Protein AF-A0A134A6E8-F1 (afdb_monomer)

Solvent-accessible surface area (backbone atoms only — not comparable to full-atom values): 15764 Å² total; per-residue (Å²): 101,27,30,62,51,11,31,54,51,12,61,75,67,73,36,65,36,66,63,24,26,50,54,16,44,51,46,56,30,69,68,53,43,54,56,38,58,43,69,86,59,91,45,65,53,98,86,39,57,44,62,56,56,71,48,72,47,86,93,43,71,50,54,60,54,56,55,70,36,45,49,31,39,55,51,42,37,58,51,44,39,55,52,51,54,51,40,62,71,74,44,58,76,93,47,37,85,56,49,43,59,53,52,49,48,68,54,46,56,52,44,33,46,44,48,36,35,45,51,33,50,53,52,44,49,52,53,46,53,53,50,49,53,35,41,74,73,36,36,32,58,36,13,19,50,39,2,26,45,39,58,57,26,53,75,72,54,50,47,50,44,48,47,58,52,39,54,47,33,22,66,62,70,59,35,23,42,62,66,51,18,35,23,7,15,27,24,0,36,14,13,11,15,43,12,47,32,76,64,46,80,20,66,66,58,28,52,53,21,49,56,13,21,50,35,4,38,44,60,29,47,40,64,51,12,40,65,73,44,18,54,73,55,45,48,25,36,52,28,10,28,54,18,0,17,53,8,2,21,42,16,20,67,41,65,32,42,29,66,70,96,62,58,41,15,64,82,41,52,65,66,34,44,82,72,38,68,66,27,27,50,24,41,54,49,10,28,48,46,0,17,52,42,0,18,52,45,18,46,70,73,45,65,89,66,69,77,61,74,79,82,74,78,74,80,72,85,76,87,71,91,79,135

Secondary structure (DSSP, 8-state):
-HHHHHHHHHHHHTS-HHHHHHHHHHHT-HHHHHHHH--SS-EEETTEEE---EEEETTEEEE--STT-SHHHHHHHHHHHHHHHHHHHHS-HHHHHHHHHHHHHHHHHHHIIIIIHHHHHHHHHHHHHHHHHHHHH-HHHHHHHHHHHHHHHHHTTTHHHHHHHHHHHHHHHS-BSHHHHHHHHHHHHHHHHHHHHHH---HHHHHHHHHHHHIIIII---HHHIIIIIHHHSHHHHHHHHHHHHHHHHHHHTT--BSS---SSGGGGGGGGGG-HHHHHHHHHHHHHHHHHHHHHHHHH---PPPP---------------

Radius of gyration: 22.68 Å; Cα contacts (8 Å, |Δi|>4): 593; chains: 1; bounding box: 67×48×68 Å

Nearest PDB structures (foldseek):
  8qsr-assembly1_A  TM=5.029E-01  e=2.487E-04  Escherichia coli
  5iws-assembly1_A-2  TM=6.014E-01  e=8.238E-03  Bacillus cereus E33L
  6bvg-assembly1_B  TM=5.333E-01  e=5.091E-03  Bacillus cereus E33L

Mean predicted aligned error: 10.23 Å

Structure (mmCIF, N/CA/C/O backbone):
data_AF-A0A134A6E8-F1
#
_entry.id   AF-A0A134A6E8-F1
#
loop_
_atom_site.group_PDB
_atom_site.id
_atom_site.type_symbol
_atom_site.label_atom_id
_atom_site.label_alt_id
_atom_site.label_comp_id
_atom_site.label_asym_id
_atom_site.label_entity_id
_atom_site.label_seq_id
_atom_site.pdbx_PDB_ins_code
_atom_site.Cartn_x
_atom_site.Cartn_y
_atom_site.Cartn_z
_atom_site.occupancy
_atom_site.B_iso_or_equiv
_atom_site.auth_seq_id
_atom_site.auth_comp_id
_atom_site.auth_asym_id
_atom_site.auth_atom_id
_atom_site.pdbx_PDB_model_num
ATOM 1 N N . MET A 1 1 ? 1.811 12.697 4.425 1.00 68.88 1 MET A N 1
ATOM 2 C CA . MET A 1 1 ? 1.212 11.364 4.692 1.00 68.88 1 MET A CA 1
ATOM 3 C C . MET A 1 1 ? 1.565 10.796 6.065 1.00 68.88 1 MET A C 1
ATOM 5 O O . MET A 1 1 ? 0.631 10.354 6.732 1.00 68.88 1 MET A O 1
ATOM 9 N N . PRO A 1 2 ? 2.833 10.827 6.529 1.00 79.56 2 PRO A N 1
ATOM 10 C CA . PRO A 1 2 ? 3.203 10.277 7.837 1.00 79.56 2 PRO A CA 1
ATOM 11 C C . PRO A 1 2 ? 2.357 10.787 9.011 1.00 79.56 2 PRO A C 1
ATOM 13 O O . PRO A 1 2 ? 1.956 9.993 9.848 1.00 79.56 2 PRO A O 1
ATOM 16 N N . VAL A 1 3 ? 1.981 12.071 9.029 1.00 87.38 3 VAL A N 1
ATOM 17 C CA . VAL A 1 3 ? 1.095 12.653 10.061 1.00 87.38 3 VAL A CA 1
ATOM 18 C C . VAL A 1 3 ? -0.246 11.907 10.176 1.00 87.38 3 VAL A C 1
ATOM 20 O O . VAL A 1 3 ? -0.621 11.457 11.257 1.00 87.38 3 VAL A O 1
ATOM 23 N N . PHE A 1 4 ? -0.955 11.727 9.058 1.00 81.31 4 PHE A N 1
ATOM 24 C CA . PHE A 1 4 ? -2.273 11.076 9.035 1.00 81.31 4 PHE A CA 1
ATOM 25 C C . PHE A 1 4 ? -2.193 9.573 9.327 1.00 81.31 4 PHE A C 1
ATOM 27 O O . PHE A 1 4 ? -3.072 9.005 9.979 1.00 81.31 4 PHE A O 1
ATOM 34 N N . LEU A 1 5 ? -1.121 8.921 8.874 1.00 75.44 5 LEU A N 1
ATOM 35 C CA . LEU A 1 5 ? -0.855 7.519 9.193 1.00 75.44 5 LEU A CA 1
ATOM 36 C C . LEU A 1 5 ? -0.510 7.336 10.670 1.00 75.44 5 LEU A C 1
ATOM 38 O O . LEU A 1 5 ? -1.002 6.402 11.293 1.00 75.44 5 LEU A O 1
ATOM 42 N N . GLY A 1 6 ? 0.250 8.265 11.251 1.00 84.69 6 GLY A N 1
ATOM 43 C CA . GLY A 1 6 ? 0.513 8.310 12.684 1.00 84.69 6 GLY A CA 1
ATOM 44 C C . GLY A 1 6 ? -0.783 8.385 13.493 1.00 84.69 6 GLY A C 1
ATOM 45 O O . GLY A 1 6 ? -0.990 7.571 14.388 1.00 84.69 6 GLY A O 1
ATOM 46 N N . TYR A 1 7 ? -1.695 9.290 13.119 1.00 87.12 7 TYR A N 1
ATOM 47 C CA . TYR A 1 7 ? -3.015 9.412 13.749 1.00 87.12 7 TYR A CA 1
ATOM 48 C C . TYR A 1 7 ? -3.827 8.110 13.676 1.00 87.12 7 TYR A C 1
ATOM 50 O O . TYR A 1 7 ? -4.274 7.577 14.692 1.00 87.12 7 TYR A O 1
ATOM 58 N N . THR A 1 8 ? -4.008 7.577 12.465 1.00 76.62 8 THR A N 1
ATOM 59 C CA . THR A 1 8 ? -4.846 6.388 12.241 1.00 76.62 8 THR A CA 1
ATOM 60 C C . THR A 1 8 ? -4.264 5.134 12.895 1.00 76.62 8 THR A C 1
ATOM 62 O O . THR A 1 8 ? -5.011 4.366 13.505 1.00 76.62 8 THR A O 1
ATOM 65 N N . ALA A 1 9 ? -2.941 4.955 12.857 1.00 77.50 9 ALA A N 1
ATOM 66 C CA . ALA A 1 9 ? -2.259 3.870 13.555 1.00 77.50 9 ALA A CA 1
ATOM 67 C C . ALA A 1 9 ? -2.375 4.008 15.079 1.00 77.50 9 ALA A C 1
ATOM 69 O O . ALA A 1 9 ? -2.629 3.018 15.763 1.00 77.50 9 ALA A O 1
ATOM 70 N N . ALA A 1 10 ? -2.248 5.224 15.619 1.00 90.69 10 ALA A N 1
ATOM 71 C CA . ALA A 1 10 ? -2.345 5.454 17.058 1.00 90.69 10 ALA A CA 1
ATOM 72 C C . ALA A 1 10 ? -3.743 5.136 17.585 1.00 90.69 10 ALA A C 1
ATOM 74 O O . ALA A 1 10 ? -3.885 4.464 18.608 1.00 90.69 10 ALA A O 1
ATOM 75 N N . LYS A 1 11 ? -4.771 5.519 16.823 1.00 84.69 11 LYS A N 1
ATOM 76 C CA . LYS A 1 11 ? -6.164 5.179 17.112 1.00 84.69 11 LYS A CA 1
ATOM 77 C C . LYS A 1 11 ? -6.404 3.668 17.103 1.00 84.69 11 LYS A C 1
ATOM 79 O O . LYS A 1 11 ? -7.065 3.144 17.998 1.00 84.69 11 LYS A O 1
ATOM 84 N N . ALA A 1 12 ? -5.832 2.952 16.133 1.00 77.56 12 ALA A N 1
ATOM 85 C CA . ALA A 1 12 ? -5.929 1.494 16.058 1.00 77.56 12 ALA A CA 1
ATOM 86 C C . ALA A 1 12 ? -5.212 0.793 17.229 1.00 77.56 12 ALA A C 1
ATOM 88 O O . ALA A 1 12 ? -5.730 -0.172 17.791 1.00 77.56 12 ALA A O 1
ATOM 89 N N . LEU A 1 13 ? -4.041 1.299 17.624 1.00 86.50 13 LEU A N 1
ATOM 90 C CA . LEU A 1 13 ? -3.203 0.735 18.688 1.00 86.50 13 LEU A CA 1
ATOM 91 C C . LEU A 1 13 ? -3.555 1.246 20.096 1.00 86.50 13 LEU A C 1
ATOM 93 O O . LEU A 1 13 ? -3.000 0.760 21.084 1.00 86.50 13 LEU A O 1
ATOM 97 N N . LYS A 1 14 ? -4.514 2.176 20.198 1.00 91.62 14 LYS A N 1
ATOM 98 C CA . LYS A 1 14 ? -4.964 2.822 21.441 1.00 91.62 14 LYS A CA 1
ATOM 99 C C . LYS A 1 14 ? -3.819 3.510 22.199 1.00 91.62 14 LYS A C 1
ATOM 101 O O . LYS A 1 14 ? -3.699 3.354 23.415 1.00 91.62 14 LYS A O 1
ATOM 106 N N . CYS A 1 15 ? -2.973 4.244 21.479 1.00 90.69 15 CYS A N 1
ATOM 107 C CA . CYS A 1 15 ? -1.944 5.119 22.049 1.00 90.69 15 CYS A CA 1
ATOM 108 C C . CYS A 1 15 ? -2.230 6.592 21.718 1.00 90.69 15 CYS A C 1
ATOM 110 O O . CYS A 1 15 ? -3.182 6.908 21.005 1.00 90.69 15 CYS A O 1
ATOM 112 N N . ASN A 1 16 ? -1.431 7.508 22.257 1.00 93.56 16 ASN A N 1
ATOM 113 C CA . ASN A 1 16 ? -1.654 8.941 22.140 1.00 93.56 16 ASN A CA 1
ATOM 114 C C . ASN A 1 16 ? -1.524 9.424 20.686 1.00 93.56 16 ASN A C 1
ATOM 116 O O . ASN A 1 16 ? -0.438 9.468 20.102 1.00 93.56 16 ASN A O 1
ATOM 120 N N . GLU A 1 17 ? -2.661 9.832 20.130 1.00 94.56 17 GLU A N 1
ATOM 121 C CA . GLU A 1 17 ? -2.818 10.292 18.752 1.00 94.56 17 GLU A CA 1
ATOM 122 C C . GLU A 1 17 ? -2.017 11.569 18.464 1.00 94.56 17 GLU A C 1
ATOM 124 O O . GLU A 1 17 ? -1.438 11.703 17.387 1.00 94.56 17 GLU A O 1
ATOM 129 N N . ILE A 1 18 ? -1.928 12.489 19.431 1.00 94.25 18 ILE A N 1
ATOM 130 C CA . ILE A 1 18 ? -1.197 13.751 19.267 1.00 94.25 18 ILE A CA 1
ATOM 131 C C . ILE A 1 18 ? 0.304 13.488 19.189 1.00 94.25 18 ILE A C 1
ATOM 133 O O . ILE A 1 18 ? 0.956 13.993 18.279 1.00 94.25 18 ILE A O 1
ATOM 137 N N . ILE A 1 19 ? 0.854 12.657 20.079 1.00 94.81 19 ILE A N 1
ATOM 138 C CA . ILE A 1 19 ? 2.286 12.316 20.042 1.00 94.81 19 ILE A CA 1
ATOM 139 C C . ILE A 1 19 ? 2.628 11.632 18.713 1.00 94.81 19 ILE A C 1
ATOM 141 O O . ILE A 1 19 ? 3.620 11.983 18.079 1.00 94.81 19 ILE A O 1
ATOM 145 N N . ALA A 1 20 ? 1.782 10.713 18.240 1.00 94.00 20 ALA A N 1
ATOM 146 C CA . ALA A 1 20 ? 1.983 10.048 16.956 1.00 94.00 20 ALA A CA 1
ATOM 147 C C . ALA A 1 20 ? 1.933 11.016 15.758 1.00 94.00 20 ALA A C 1
ATOM 149 O O . ALA A 1 20 ? 2.755 10.911 14.847 1.00 94.00 20 ALA A O 1
ATOM 150 N N . MET A 1 21 ? 1.014 11.987 15.762 1.00 94.56 21 MET A N 1
ATOM 151 C CA . MET A 1 21 ? 0.975 13.041 14.742 1.00 94.56 21 MET A CA 1
ATOM 152 C C . MET A 1 21 ? 2.210 13.942 14.796 1.00 94.56 21 MET A C 1
ATOM 154 O O . MET A 1 21 ? 2.735 14.292 13.741 1.00 94.56 21 MET A O 1
ATOM 158 N N . VAL A 1 22 ? 2.707 14.279 15.991 1.00 95.81 22 VAL A N 1
ATOM 159 C CA . VAL A 1 22 ? 3.948 15.053 16.167 1.00 95.81 22 VAL A CA 1
ATOM 160 C C . VAL A 1 22 ? 5.149 14.284 15.618 1.00 95.81 22 VAL A C 1
ATOM 162 O O . VAL A 1 22 ? 5.950 14.870 14.895 1.00 95.81 22 VAL A O 1
ATOM 165 N N . LEU A 1 23 ? 5.249 12.972 15.866 1.00 94.31 23 LEU A N 1
ATOM 166 C CA . LEU A 1 23 ? 6.279 12.124 15.250 1.00 94.31 23 LEU A CA 1
ATOM 167 C C . LEU A 1 23 ? 6.174 12.138 13.719 1.00 94.31 23 LEU A C 1
ATOM 169 O O . LEU A 1 23 ? 7.174 12.321 13.030 1.00 94.31 23 LEU A O 1
ATOM 173 N N . GLY A 1 24 ? 4.961 12.007 13.175 1.00 89.88 24 GLY A N 1
ATOM 174 C CA . GLY A 1 24 ? 4.732 12.109 11.734 1.00 89.88 24 GLY A CA 1
ATOM 175 C C . GLY A 1 24 ? 5.095 13.485 11.165 1.00 89.88 24 GLY A C 1
ATOM 176 O O . GLY A 1 24 ? 5.625 13.565 10.060 1.00 89.88 24 GLY A O 1
ATOM 177 N N . GLY A 1 25 ? 4.844 14.559 11.916 1.00 92.62 25 GLY A N 1
ATOM 178 C CA . GLY A 1 25 ? 5.188 15.930 11.540 1.00 92.62 25 GLY A CA 1
ATOM 179 C C . GLY A 1 25 ? 6.693 16.163 11.550 1.00 92.62 25 GLY A C 1
ATOM 180 O O . GLY A 1 25 ? 7.228 16.723 10.600 1.00 92.62 25 GLY A O 1
ATOM 181 N N . PHE A 1 26 ? 7.384 15.649 12.567 1.00 93.50 26 PHE A N 1
ATOM 182 C CA . PHE A 1 26 ? 8.841 15.670 12.656 1.00 93.50 26 PHE A CA 1
ATOM 183 C C . PHE A 1 26 ? 9.504 14.976 11.462 1.00 93.50 26 PHE A C 1
ATOM 185 O O . PHE A 1 26 ? 10.429 15.525 10.873 1.00 93.50 26 PHE A O 1
ATOM 192 N N . LEU A 1 27 ? 8.995 13.811 11.051 1.00 87.94 27 LEU A N 1
ATOM 193 C CA . LEU A 1 27 ? 9.497 13.093 9.874 1.00 87.94 27 LEU A CA 1
ATOM 194 C C . LEU A 1 27 ? 9.292 13.847 8.553 1.00 87.94 27 LEU A C 1
ATOM 196 O O . LEU A 1 27 ? 9.991 13.567 7.586 1.00 87.94 27 LEU A O 1
ATOM 200 N N . CYS A 1 28 ? 8.340 14.781 8.510 1.00 86.94 28 CYS A N 1
ATOM 201 C CA . CYS A 1 28 ? 8.088 15.645 7.356 1.00 86.94 28 CYS A CA 1
ATOM 202 C C . CYS A 1 28 ? 8.752 17.026 7.497 1.00 86.94 28 CYS A C 1
ATOM 204 O O . CYS A 1 28 ? 8.519 17.899 6.661 1.00 86.94 28 CYS A O 1
ATOM 206 N N . TYR A 1 29 ? 9.507 17.272 8.573 1.00 92.56 29 TYR A N 1
ATOM 207 C CA . TYR A 1 29 ? 10.091 18.583 8.827 1.00 92.56 29 TYR A CA 1
ATOM 208 C C . TYR A 1 29 ? 11.239 18.840 7.834 1.00 92.56 29 TYR A C 1
ATOM 210 O O . TYR A 1 29 ? 12.140 18.002 7.750 1.00 92.56 29 TYR A O 1
ATOM 218 N N . PRO A 1 30 ? 11.261 19.971 7.099 1.00 89.62 30 PRO A N 1
ATOM 219 C CA . PRO A 1 30 ? 12.221 20.192 6.011 1.00 89.62 30 PRO A CA 1
ATOM 220 C C . PRO A 1 30 ? 13.689 20.039 6.416 1.00 89.62 30 PRO A C 1
ATOM 222 O O . PRO A 1 30 ? 14.500 19.544 5.645 1.00 89.62 30 PRO A O 1
ATOM 225 N N . GLN A 1 31 ? 14.041 20.422 7.643 1.00 90.94 31 GLN A N 1
ATOM 226 C CA . GLN A 1 31 ? 15.398 20.301 8.170 1.00 90.94 31 GLN A CA 1
ATOM 227 C C . GLN A 1 31 ? 15.768 18.848 8.481 1.00 90.94 31 GLN A C 1
ATOM 229 O O . GLN A 1 31 ? 16.932 18.480 8.353 1.00 90.94 31 GLN A O 1
ATOM 234 N N . VAL A 1 32 ? 14.795 18.021 8.879 1.00 89.06 32 VAL A N 1
ATOM 235 C CA . VAL A 1 32 ? 15.005 16.576 9.043 1.00 89.06 32 VAL A CA 1
ATOM 236 C C . VAL A 1 32 ? 15.177 15.930 7.675 1.00 89.06 32 VAL A C 1
ATOM 238 O O . VAL A 1 32 ? 16.092 15.136 7.508 1.00 89.06 32 VAL A O 1
ATOM 241 N N . ASP A 1 33 ? 14.367 16.297 6.680 1.00 85.94 33 ASP A N 1
ATOM 242 C CA . ASP A 1 33 ? 14.549 15.786 5.318 1.00 85.94 33 ASP A CA 1
ATOM 243 C C . ASP A 1 33 ? 15.920 16.195 4.754 1.00 85.94 33 ASP A C 1
ATOM 245 O O . ASP A 1 33 ? 16.695 15.325 4.371 1.00 85.94 33 ASP A O 1
ATOM 249 N N . ALA A 1 34 ? 16.300 17.474 4.847 1.00 88.00 34 ALA A N 1
ATOM 250 C CA . ALA A 1 34 ? 17.617 17.962 4.427 1.00 88.00 34 ALA A CA 1
ATOM 251 C C . ALA A 1 34 ? 18.778 17.225 5.120 1.00 88.00 34 ALA A C 1
ATOM 253 O O . ALA A 1 34 ? 19.764 16.872 4.474 1.00 88.00 34 ALA A O 1
ATOM 254 N N . LEU A 1 35 ? 18.645 16.941 6.422 1.00 89.00 35 LEU A N 1
ATOM 255 C CA . LEU A 1 35 ? 19.623 16.156 7.173 1.00 89.00 35 LEU A CA 1
ATOM 256 C C . LEU A 1 35 ? 19.795 14.753 6.585 1.00 89.00 35 LEU A C 1
ATOM 258 O O . LEU A 1 35 ? 20.915 14.256 6.512 1.00 89.00 35 LEU A O 1
ATOM 262 N N . ILE A 1 36 ? 18.697 14.104 6.200 1.00 86.38 36 ILE A N 1
ATOM 263 C CA . ILE A 1 36 ? 18.706 12.745 5.657 1.00 86.38 36 ILE A CA 1
ATOM 264 C C . ILE A 1 36 ? 19.204 12.723 4.209 1.00 86.38 36 ILE A C 1
ATOM 266 O O . ILE A 1 36 ? 19.923 11.794 3.850 1.00 86.38 36 ILE A O 1
ATOM 270 N N . GLN A 1 37 ? 18.881 13.751 3.416 1.00 84.38 37 GLN A N 1
ATOM 271 C CA . GLN A 1 37 ? 19.349 13.914 2.035 1.00 84.38 37 GLN A CA 1
ATOM 272 C C . GLN A 1 37 ? 20.871 14.124 1.949 1.00 84.38 37 GLN A C 1
ATOM 274 O O . GLN A 1 37 ? 21.493 13.679 0.986 1.00 84.38 37 GLN A O 1
ATOM 279 N N . ASP A 1 38 ? 21.498 14.742 2.956 1.00 86.56 38 ASP A N 1
ATOM 280 C CA . ASP A 1 38 ? 22.960 14.835 3.032 1.00 86.56 38 ASP A CA 1
ATOM 281 C C . ASP A 1 38 ? 23.589 13.507 3.482 1.00 86.56 38 ASP A C 1
ATOM 283 O O . ASP A 1 38 ? 23.877 13.287 4.662 1.00 86.56 38 ASP A O 1
ATOM 287 N N . THR A 1 39 ? 23.841 12.612 2.528 1.00 81.81 39 THR A N 1
ATOM 288 C CA . THR A 1 39 ? 24.544 11.347 2.787 1.00 81.81 39 THR A CA 1
ATOM 289 C C . THR A 1 39 ? 26.061 11.482 2.859 1.00 81.81 39 THR A C 1
ATOM 291 O O . THR A 1 39 ? 26.731 10.501 3.174 1.00 81.81 39 THR A O 1
ATOM 294 N N . SER A 1 40 ? 26.618 12.660 2.566 1.00 81.38 40 SER A N 1
ATOM 295 C CA . SER A 1 40 ? 28.066 12.890 2.609 1.00 81.38 40 SER A CA 1
ATOM 296 C C . SER A 1 40 ? 28.570 13.098 4.038 1.00 81.38 40 SER A C 1
ATOM 298 O O . SER A 1 40 ? 29.673 12.672 4.382 1.00 81.38 40 SER A O 1
ATOM 300 N N . THR A 1 41 ? 27.728 13.679 4.895 1.00 83.69 41 THR A N 1
ATOM 301 C CA . THR A 1 41 ? 28.058 13.944 6.294 1.00 83.69 41 THR A CA 1
ATOM 302 C C . THR A 1 41 ? 27.460 12.883 7.211 1.00 83.69 41 THR A C 1
ATOM 304 O O . THR A 1 41 ? 26.236 12.724 7.307 1.00 83.69 41 THR A O 1
ATOM 307 N N . ALA A 1 42 ? 28.321 12.194 7.965 1.00 82.44 42 ALA A N 1
ATOM 308 C CA . ALA A 1 42 ? 27.883 11.331 9.054 1.00 82.44 42 ALA A CA 1
ATOM 309 C C . ALA A 1 42 ? 27.194 12.171 10.141 1.00 82.44 42 ALA A C 1
ATOM 311 O O . ALA A 1 42 ? 27.735 13.164 10.625 1.00 82.44 42 ALA A O 1
ATOM 312 N N . THR A 1 43 ? 25.992 11.767 10.542 1.00 85.94 43 THR A N 1
ATOM 313 C CA . THR A 1 43 ? 25.224 12.455 11.582 1.00 85.94 43 THR A CA 1
ATOM 314 C C . THR A 1 43 ? 25.003 11.525 12.758 1.00 85.94 43 THR A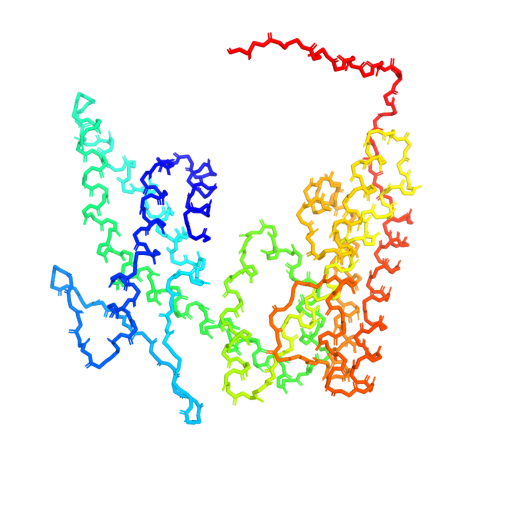 C 1
ATOM 316 O O . THR A 1 43 ? 24.669 10.355 12.580 1.00 85.94 43 THR A O 1
ATOM 319 N N . VAL A 1 44 ? 25.145 12.066 13.966 1.00 85.25 44 VAL A N 1
ATOM 320 C CA . VAL A 1 44 ? 24.817 11.374 15.211 1.00 85.25 44 VAL A CA 1
ATOM 321 C C . VAL A 1 44 ? 23.771 12.158 15.992 1.00 85.25 44 VAL A C 1
ATOM 323 O O . VAL A 1 44 ? 23.787 13.387 16.010 1.00 85.25 44 VAL A O 1
ATOM 326 N N . ILE A 1 45 ? 22.872 11.446 16.661 1.00 82.88 45 ILE A N 1
ATOM 327 C CA . ILE A 1 45 ? 21.902 12.007 17.603 1.00 82.88 45 ILE A CA 1
ATOM 328 C C . ILE A 1 45 ? 22.092 11.268 18.925 1.00 82.88 45 ILE A C 1
ATOM 330 O O . ILE A 1 45 ? 21.974 10.048 18.975 1.00 82.88 45 ILE A O 1
ATOM 334 N N . PHE A 1 46 ? 22.433 11.997 19.992 1.00 80.06 46 PHE A N 1
ATOM 335 C CA . PHE A 1 46 ? 22.766 11.421 21.307 1.00 80.06 46 PHE A CA 1
ATOM 336 C C . PHE A 1 46 ? 23.826 10.301 21.248 1.00 80.06 46 PHE A C 1
ATOM 338 O O . PHE A 1 46 ? 23.742 9.312 21.969 1.00 80.06 46 PHE A O 1
ATOM 345 N N . GLY A 1 47 ? 24.817 10.439 20.360 1.00 77.38 47 GLY A N 1
ATOM 346 C CA . GLY A 1 47 ? 25.873 9.439 20.160 1.00 77.38 47 GLY A CA 1
ATOM 347 C C . GLY A 1 47 ? 25.456 8.212 19.339 1.00 77.38 47 GLY A C 1
ATOM 348 O O . GLY A 1 47 ? 26.299 7.366 19.057 1.00 77.38 47 GLY A O 1
ATOM 349 N N . LEU A 1 48 ? 24.193 8.121 18.912 1.00 81.00 48 LEU A N 1
ATOM 350 C CA . LEU A 1 48 ? 23.709 7.075 18.012 1.00 81.00 48 LEU A CA 1
ATOM 351 C C . LEU A 1 48 ? 23.818 7.541 16.554 1.00 81.00 48 LEU A C 1
ATOM 353 O O . LEU A 1 48 ? 23.415 8.669 16.256 1.00 81.00 48 LEU A O 1
ATOM 357 N N . PRO A 1 49 ? 24.324 6.706 15.631 1.00 81.69 49 PRO A N 1
ATOM 358 C CA . PRO A 1 49 ? 24.406 7.066 14.224 1.00 81.69 49 PRO A CA 1
ATOM 359 C C . PRO A 1 49 ? 23.009 7.159 13.608 1.00 81.69 49 PRO A C 1
ATOM 361 O O . PRO A 1 49 ? 22.200 6.237 13.712 1.00 81.69 49 PRO A O 1
ATOM 364 N N . VAL A 1 50 ? 22.747 8.267 12.920 1.00 82.06 50 VAL A N 1
ATOM 365 C CA . VAL A 1 50 ? 21.596 8.390 12.028 1.00 82.06 50 VAL A CA 1
ATOM 366 C C . VAL A 1 50 ? 21.984 7.730 10.720 1.00 82.06 50 VAL A C 1
ATOM 368 O O . VAL A 1 50 ? 22.835 8.229 9.982 1.00 82.06 50 VAL A O 1
ATOM 371 N N . VAL A 1 51 ? 21.380 6.583 10.441 1.00 76.62 51 VAL A N 1
ATOM 372 C CA . VAL A 1 51 ? 21.657 5.849 9.211 1.00 76.62 51 VAL A CA 1
ATOM 373 C C . VAL A 1 51 ? 20.887 6.513 8.076 1.00 76.62 51 VAL A C 1
ATOM 375 O O . VAL A 1 51 ? 19.655 6.530 8.042 1.00 76.62 51 VAL A O 1
ATOM 378 N N . LYS A 1 52 ? 21.652 7.066 7.141 1.00 80.00 52 LYS A N 1
ATOM 379 C CA . LYS A 1 52 ? 21.170 7.632 5.886 1.00 80.00 52 LYS A CA 1
ATOM 380 C C . LYS A 1 52 ? 21.494 6.629 4.791 1.00 80.00 52 LYS A C 1
ATOM 382 O O . LYS A 1 52 ? 22.614 6.126 4.736 1.00 80.00 52 LYS A O 1
ATOM 387 N N . ALA A 1 53 ? 20.520 6.309 3.951 1.00 69.00 53 ALA A N 1
ATOM 388 C CA . ALA A 1 53 ? 20.717 5.376 2.851 1.00 69.00 53 ALA A CA 1
ATOM 389 C C . ALA A 1 53 ? 20.535 6.107 1.525 1.00 69.00 53 ALA A C 1
ATOM 391 O O . ALA A 1 53 ? 19.457 6.6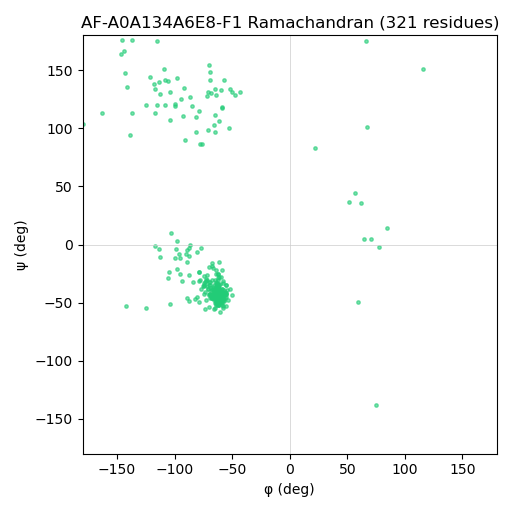35 1.243 1.00 69.00 53 ALA A O 1
ATOM 392 N N . ALA A 1 54 ? 21.598 6.102 0.728 1.00 66.94 54 ALA A N 1
ATOM 393 C CA . ALA A 1 54 ? 21.565 6.458 -0.677 1.00 66.94 54 ALA A CA 1
ATOM 394 C C . ALA A 1 54 ? 21.752 5.196 -1.514 1.00 66.94 54 ALA A C 1
ATOM 396 O O . ALA A 1 54 ? 22.543 4.317 -1.170 1.00 66.94 54 ALA A O 1
ATOM 397 N N . TRP A 1 55 ? 21.024 5.134 -2.618 1.00 60.34 55 TRP A N 1
ATOM 398 C CA . TRP A 1 55 ? 21.117 4.072 -3.603 1.00 60.34 55 TRP A CA 1
ATOM 399 C C . TRP A 1 55 ? 21.588 4.720 -4.898 1.00 60.34 55 TRP A C 1
ATOM 401 O O . TRP A 1 55 ? 20.876 5.544 -5.475 1.00 60.34 55 TRP A O 1
ATOM 411 N N . THR A 1 56 ? 22.803 4.386 -5.324 1.00 48.03 56 THR A N 1
ATOM 412 C CA . THR A 1 56 ? 23.354 4.796 -6.619 1.00 48.03 56 THR A CA 1
ATOM 413 C C . THR A 1 56 ? 23.195 3.625 -7.572 1.00 48.03 56 THR A C 1
ATOM 415 O O . THR A 1 56 ? 23.732 2.547 -7.313 1.00 48.03 56 THR A O 1
ATOM 418 N N . ILE A 1 57 ? 22.446 3.809 -8.657 1.00 42.00 57 ILE A N 1
ATOM 419 C CA . ILE A 1 57 ? 22.343 2.799 -9.713 1.00 42.00 57 ILE A CA 1
ATOM 420 C C . ILE A 1 57 ? 22.420 3.526 -11.061 1.00 42.00 57 ILE A C 1
ATOM 422 O O . ILE A 1 57 ? 21.542 4.317 -11.404 1.00 42.00 57 ILE A O 1
ATOM 426 N N . GLY A 1 58 ? 23.507 3.288 -11.802 1.00 60.25 58 GLY A N 1
ATOM 427 C CA . GLY A 1 58 ? 23.887 4.105 -12.960 1.00 60.25 58 GLY A CA 1
ATOM 428 C C . GLY A 1 58 ? 24.467 5.459 -12.532 1.00 60.25 58 GLY A C 1
ATOM 429 O O . GLY A 1 58 ? 25.239 5.526 -11.579 1.00 60.25 58 GLY A O 1
ATOM 430 N N . GLU A 1 59 ? 24.082 6.538 -13.219 1.00 51.56 59 GLU A N 1
ATOM 431 C CA . GLU A 1 59 ? 24.481 7.921 -12.884 1.00 51.56 59 GLU A CA 1
ATOM 432 C C . GLU A 1 59 ? 23.546 8.591 -11.857 1.00 51.56 59 GLU A C 1
ATOM 434 O O . GLU A 1 59 ? 23.859 9.655 -11.323 1.00 51.56 59 GLU A O 1
ATOM 439 N N . SER A 1 60 ? 22.402 7.971 -11.547 1.00 45.91 60 SER A N 1
ATOM 440 C CA . SER A 1 60 ? 21.402 8.529 -10.633 1.00 45.91 60 SER A CA 1
ATOM 441 C C . SER A 1 60 ? 21.598 8.013 -9.207 1.00 45.91 60 SER A C 1
ATOM 443 O O . SER A 1 60 ? 21.602 6.806 -8.955 1.00 45.91 60 SER A O 1
ATOM 445 N N . THR A 1 61 ? 21.724 8.940 -8.253 1.00 58.72 61 THR A N 1
ATOM 446 C CA . THR A 1 61 ? 21.739 8.643 -6.813 1.00 58.72 61 THR A CA 1
ATOM 447 C C . THR A 1 61 ? 20.441 9.126 -6.189 1.00 58.72 61 THR A C 1
ATOM 449 O O . THR A 1 61 ? 20.139 10.316 -6.241 1.00 58.72 61 THR A O 1
ATOM 452 N N . LYS A 1 62 ? 19.676 8.211 -5.585 1.00 65.81 62 LYS A N 1
ATOM 453 C CA . LYS A 1 62 ? 18.458 8.554 -4.846 1.00 65.81 62 LYS A CA 1
ATOM 454 C C . LYS A 1 62 ? 18.637 8.274 -3.361 1.00 65.81 62 LYS A C 1
ATOM 456 O O . LYS A 1 62 ? 19.012 7.169 -2.969 1.00 65.81 62 LYS A O 1
ATOM 461 N N . VAL A 1 63 ? 18.320 9.266 -2.538 1.00 70.31 63 VAL A N 1
ATOM 462 C CA . VAL A 1 63 ? 18.378 9.160 -1.079 1.00 70.31 63 VAL A CA 1
ATOM 463 C C . VAL A 1 63 ? 16.988 8.869 -0.521 1.00 70.31 63 VAL A C 1
ATOM 465 O O . VAL A 1 63 ? 15.972 9.336 -1.041 1.00 70.31 63 VAL A O 1
ATOM 468 N N . PHE A 1 64 ? 16.932 8.055 0.528 1.00 73.62 64 PHE A N 1
ATOM 469 C CA . PHE A 1 64 ? 15.698 7.757 1.244 1.00 73.62 64 PHE A CA 1
ATOM 470 C C . PHE A 1 64 ? 15.064 9.031 1.833 1.00 73.62 64 PHE A C 1
ATOM 472 O O . PHE A 1 64 ? 15.746 9.791 2.510 1.00 73.62 64 PHE A O 1
ATOM 479 N N . SER A 1 65 ? 13.754 9.233 1.647 1.00 77.69 65 SER A N 1
ATOM 480 C CA . SER A 1 65 ? 12.994 10.300 2.319 1.00 77.69 65 SER A CA 1
ATOM 481 C C . SER A 1 65 ? 11.914 9.712 3.224 1.00 77.69 65 SER A C 1
ATOM 483 O O . SER A 1 65 ? 11.136 8.840 2.825 1.00 77.69 65 SER A O 1
ATOM 485 N N . TYR A 1 66 ? 11.828 10.228 4.450 1.00 76.56 66 TYR A N 1
ATOM 486 C CA . TYR A 1 66 ? 10.776 9.860 5.398 1.00 76.56 66 TYR A CA 1
ATOM 487 C C . TYR A 1 66 ? 9.409 10.430 5.009 1.00 76.56 66 TYR A C 1
ATOM 489 O O . TYR A 1 66 ? 8.385 9.834 5.341 1.00 76.56 66 TYR A O 1
ATOM 497 N N . THR A 1 67 ? 9.376 11.539 4.267 1.00 76.31 67 THR A N 1
ATOM 498 C CA . THR A 1 67 ? 8.139 12.185 3.802 1.00 76.31 67 THR A CA 1
ATOM 499 C C . THR A 1 67 ? 7.350 11.277 2.855 1.00 76.31 67 THR A C 1
ATOM 501 O O . THR A 1 67 ? 6.114 11.248 2.891 1.00 76.31 67 THR A O 1
ATOM 504 N N . GLU A 1 68 ? 8.072 10.500 2.045 1.00 66.94 68 GLU A N 1
ATOM 505 C CA . GLU A 1 68 ? 7.533 9.554 1.063 1.00 66.94 68 GLU A CA 1
ATOM 506 C C . GLU A 1 68 ? 7.323 8.142 1.639 1.00 66.94 68 GLU A C 1
ATOM 508 O O . GLU A 1 68 ? 6.733 7.285 0.980 1.00 66.94 68 GLU A O 1
ATOM 513 N N . SER A 1 69 ? 7.783 7.882 2.869 1.00 70.50 69 SER A N 1
ATOM 514 C CA . SER A 1 69 ? 7.803 6.545 3.462 1.00 70.50 69 SER A CA 1
ATOM 515 C C . SER A 1 69 ? 6.730 6.350 4.533 1.00 70.50 69 SER A C 1
ATOM 517 O O . SER A 1 69 ? 6.453 7.219 5.357 1.00 70.50 69 SER A O 1
ATOM 519 N N . VAL A 1 70 ? 6.126 5.160 4.542 1.00 68.81 70 VAL A N 1
ATOM 520 C CA . VAL A 1 70 ? 5.044 4.794 5.474 1.00 68.81 70 VAL A CA 1
ATOM 521 C C . VAL A 1 70 ? 5.509 3.839 6.572 1.00 68.81 70 VAL A C 1
ATOM 523 O O . VAL A 1 70 ? 4.995 3.889 7.687 1.00 68.81 70 VAL A O 1
ATOM 526 N N . ILE A 1 71 ? 6.516 3.004 6.308 1.00 75.38 71 ILE A N 1
ATOM 527 C CA . ILE A 1 71 ? 6.982 2.000 7.276 1.00 75.38 71 ILE A CA 1
ATOM 528 C C . ILE A 1 71 ? 7.540 2.641 8.559 1.00 75.38 71 ILE A C 1
ATOM 530 O O . ILE A 1 71 ? 7.109 2.230 9.639 1.00 75.38 71 ILE A O 1
ATOM 534 N N . PRO A 1 72 ? 8.435 3.653 8.502 1.00 82.31 72 PRO A N 1
ATOM 535 C CA . PRO A 1 72 ? 9.059 4.193 9.708 1.00 82.31 72 PRO A CA 1
ATOM 536 C C . PRO A 1 72 ? 8.045 4.747 10.706 1.00 82.31 72 PRO A C 1
ATOM 538 O O . PRO A 1 72 ? 8.177 4.506 11.902 1.00 82.31 72 PRO A O 1
ATOM 541 N N . ILE A 1 73 ? 7.007 5.440 10.225 1.00 86.69 73 ILE A N 1
ATOM 542 C CA . ILE A 1 73 ? 5.988 6.005 11.111 1.00 86.69 73 ILE A CA 1
ATOM 543 C C . ILE A 1 73 ? 5.106 4.918 11.731 1.00 86.69 73 ILE A C 1
ATOM 545 O O . ILE A 1 73 ? 4.811 4.995 12.918 1.00 86.69 73 ILE A O 1
ATOM 549 N N . LEU A 1 74 ? 4.741 3.866 10.991 1.00 83.31 74 LEU A N 1
ATOM 550 C CA . LEU A 1 74 ? 3.962 2.753 11.550 1.00 83.31 74 LEU A CA 1
ATOM 551 C C . LEU A 1 74 ? 4.746 2.008 12.638 1.00 83.31 74 LEU A C 1
ATOM 553 O O . LEU A 1 74 ? 4.193 1.710 13.697 1.00 83.31 74 LEU A O 1
ATOM 557 N N . LEU A 1 75 ? 6.042 1.770 12.412 1.00 86.31 75 LEU A N 1
ATOM 558 C CA . LEU A 1 75 ? 6.936 1.207 13.427 1.00 86.31 75 LEU A CA 1
ATOM 559 C C . LEU A 1 75 ? 7.086 2.150 14.627 1.00 86.31 75 LEU A C 1
ATOM 561 O O . LEU A 1 75 ? 7.050 1.693 15.768 1.00 86.31 75 LEU A O 1
ATOM 565 N N . ALA A 1 76 ? 7.204 3.459 14.393 1.00 91.75 76 ALA A N 1
ATOM 566 C CA . ALA A 1 76 ? 7.294 4.447 15.462 1.00 91.75 76 ALA A CA 1
ATOM 567 C C . ALA A 1 76 ? 6.039 4.451 16.338 1.00 91.75 76 ALA A C 1
ATOM 569 O O . ALA A 1 76 ? 6.160 4.414 17.557 1.00 91.75 76 ALA A O 1
ATOM 570 N N . VAL A 1 77 ? 4.836 4.411 15.759 1.00 92.06 77 VAL A N 1
ATOM 571 C CA . VAL A 1 77 ? 3.599 4.333 16.554 1.00 92.06 77 VAL A CA 1
ATOM 572 C C . VAL A 1 77 ? 3.484 2.997 17.295 1.00 92.06 77 VAL A C 1
ATOM 574 O O . VAL A 1 77 ? 3.070 2.970 18.456 1.00 92.06 77 VAL A O 1
ATOM 577 N N . LEU A 1 78 ? 3.902 1.891 16.672 1.00 92.38 78 LEU A N 1
ATOM 578 C CA . LEU A 1 78 ? 3.936 0.585 17.330 1.00 92.38 78 LEU A CA 1
ATOM 579 C C . LEU A 1 78 ? 4.811 0.614 18.586 1.00 92.38 78 LEU A C 1
ATOM 581 O O . LEU A 1 78 ? 4.384 0.157 19.644 1.00 92.38 78 LEU A O 1
ATOM 585 N N . VAL A 1 79 ? 6.013 1.180 18.487 1.00 95.50 79 VAL A N 1
ATOM 586 C CA . VAL A 1 79 ? 6.929 1.303 19.626 1.00 95.50 79 VAL A CA 1
ATOM 587 C C . VAL A 1 79 ? 6.431 2.340 20.635 1.00 95.50 79 VAL A C 1
ATOM 589 O O . VAL A 1 79 ? 6.490 2.086 21.839 1.00 95.50 79 VAL A O 1
ATOM 592 N N . LEU A 1 80 ? 5.856 3.456 20.172 1.00 96.12 80 LEU A N 1
ATOM 593 C CA . LEU A 1 80 ? 5.242 4.479 21.024 1.00 96.12 80 LEU A CA 1
ATOM 594 C C . LEU A 1 80 ? 4.181 3.871 21.946 1.00 96.12 80 LEU A C 1
ATOM 596 O O . LEU A 1 80 ? 4.135 4.224 23.118 1.00 96.12 80 LEU A O 1
ATOM 600 N N . MET A 1 81 ? 3.382 2.916 21.461 1.00 95.75 81 MET A N 1
ATOM 601 C CA . MET A 1 81 ? 2.407 2.196 22.286 1.00 95.75 81 MET A CA 1
ATOM 602 C C . MET A 1 81 ? 3.054 1.542 23.519 1.00 95.75 81 MET A C 1
ATOM 604 O O . MET A 1 81 ? 2.501 1.604 24.619 1.00 95.75 81 MET A O 1
ATOM 608 N N . TYR A 1 82 ? 4.225 0.918 23.355 1.00 95.81 82 TYR A N 1
ATOM 609 C CA . TYR A 1 82 ? 4.951 0.284 24.456 1.00 95.81 82 TYR A CA 1
ATOM 610 C C . TYR A 1 82 ? 5.617 1.317 25.366 1.00 95.81 82 TYR A C 1
ATOM 612 O O . TYR A 1 82 ? 5.520 1.191 26.587 1.00 95.81 82 TYR A O 1
ATOM 620 N N . VAL A 1 83 ? 6.237 2.351 24.789 1.00 95.38 83 VAL A N 1
ATOM 621 C CA . VAL A 1 83 ? 6.874 3.445 25.541 1.00 95.38 83 VAL A CA 1
ATOM 622 C C . VAL A 1 83 ? 5.846 4.176 26.402 1.00 95.38 83 VAL A C 1
ATOM 624 O O . VAL A 1 83 ? 6.059 4.353 27.597 1.00 95.38 83 VAL A O 1
ATOM 627 N N . GLU A 1 84 ? 4.693 4.532 25.843 1.00 93.94 84 GLU A N 1
ATOM 628 C CA . GLU A 1 84 ? 3.633 5.231 26.567 1.00 93.94 84 GLU A CA 1
ATOM 629 C C . GLU A 1 84 ? 3.061 4.373 27.701 1.00 93.94 84 GLU A C 1
ATOM 631 O O . GLU A 1 84 ? 2.895 4.863 28.819 1.00 93.94 84 GLU A O 1
ATOM 636 N N . ARG A 1 85 ? 2.797 3.080 27.452 1.00 93.69 85 ARG 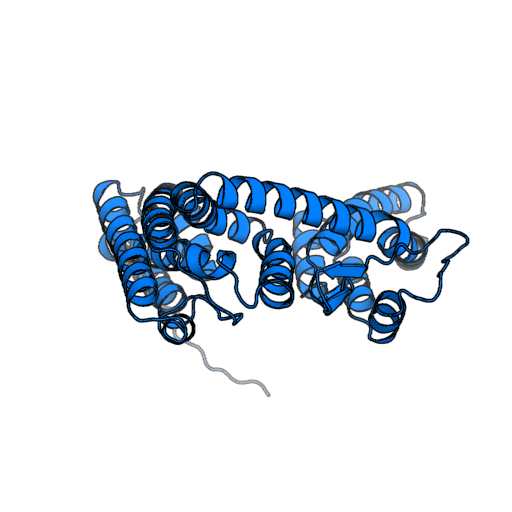A N 1
ATOM 637 C CA . ARG A 1 85 ? 2.337 2.148 28.499 1.00 93.69 85 ARG A CA 1
ATOM 638 C C . ARG A 1 85 ? 3.359 2.003 29.617 1.00 93.69 85 ARG A C 1
ATOM 640 O O . ARG A 1 85 ? 2.977 1.956 30.784 1.00 93.69 85 ARG A O 1
ATOM 647 N N . PHE A 1 86 ? 4.641 1.935 29.269 1.00 95.56 86 PHE A N 1
ATOM 648 C CA . PHE A 1 86 ? 5.721 1.888 30.242 1.00 95.56 86 PHE A CA 1
ATOM 649 C C . PHE A 1 86 ? 5.750 3.173 31.077 1.00 95.56 86 PHE A C 1
ATOM 651 O O . PHE A 1 86 ? 5.670 3.105 32.298 1.00 95.56 86 PHE A O 1
ATOM 658 N N . LEU A 1 87 ? 5.757 4.349 30.447 1.00 94.38 87 LEU A N 1
ATOM 659 C CA . LEU A 1 87 ? 5.782 5.627 31.162 1.00 94.38 87 LEU A CA 1
ATOM 660 C C . LEU A 1 87 ? 4.557 5.803 32.068 1.00 94.38 87 LEU A C 1
ATOM 662 O O . LEU A 1 87 ? 4.719 6.133 33.237 1.00 94.38 87 LEU A O 1
ATOM 666 N N . LYS A 1 88 ? 3.346 5.494 31.591 1.00 92.62 88 LYS A N 1
ATOM 667 C CA . LYS A 1 88 ? 2.119 5.557 32.408 1.00 92.62 88 LYS A CA 1
ATOM 668 C C . LYS A 1 88 ? 2.127 4.602 33.605 1.00 92.62 88 LYS A C 1
ATOM 670 O O . LYS A 1 88 ? 1.438 4.862 34.584 1.00 92.62 88 LYS A O 1
ATOM 675 N N . LYS A 1 89 ? 2.894 3.508 33.543 1.00 94.44 89 LYS A N 1
ATOM 676 C CA . LYS A 1 89 ? 3.039 2.559 34.656 1.00 94.44 89 LYS A CA 1
ATOM 677 C C . LYS A 1 89 ? 3.922 3.103 35.784 1.00 94.44 89 LYS A C 1
ATOM 679 O O . LYS A 1 89 ? 3.669 2.781 36.939 1.00 94.44 89 LYS A O 1
ATOM 684 N N . TYR A 1 90 ? 4.955 3.882 35.460 1.00 94.31 90 TYR A N 1
ATOM 685 C CA . TYR A 1 90 ? 5.945 4.355 36.440 1.00 94.31 90 TYR A CA 1
ATOM 686 C C . TYR A 1 90 ? 5.778 5.827 36.835 1.00 94.31 90 TYR A C 1
ATOM 688 O O . TYR A 1 90 ? 6.226 6.224 37.908 1.00 94.31 90 TYR A O 1
ATOM 696 N N . VAL A 1 91 ? 5.145 6.646 35.993 1.00 93.69 91 VAL A N 1
ATOM 697 C CA . VAL A 1 91 ? 4.937 8.075 36.249 1.00 93.69 91 VAL A CA 1
ATOM 698 C C . VAL A 1 91 ? 3.655 8.281 37.074 1.00 93.69 91 VAL A C 1
ATOM 700 O O . VAL A 1 91 ? 2.588 7.833 36.643 1.00 93.69 91 VAL A O 1
ATOM 703 N N . PRO A 1 92 ? 3.716 8.998 38.216 1.00 93.12 92 PRO A N 1
ATOM 704 C CA . PRO A 1 92 ? 2.536 9.353 39.006 1.00 93.12 92 PRO A CA 1
ATOM 705 C C . PRO A 1 92 ? 1.503 10.127 38.183 1.00 93.12 92 PRO A C 1
ATOM 707 O O . PRO A 1 92 ? 1.877 10.995 37.396 1.00 93.12 92 PRO A O 1
ATOM 710 N N . GLU A 1 93 ? 0.213 9.864 38.402 1.00 92.50 93 GLU A N 1
ATOM 711 C CA . GLU A 1 93 ? -0.900 10.395 37.594 1.00 92.50 93 GLU A CA 1
ATOM 712 C C . GLU A 1 93 ? -0.836 11.918 37.382 1.00 92.50 93 GLU A C 1
ATOM 714 O O . GLU A 1 93 ? -0.947 12.390 36.252 1.00 92.50 93 GLU A O 1
ATOM 719 N N . ILE A 1 94 ? -0.522 12.680 38.435 1.00 92.50 94 ILE A N 1
ATOM 720 C CA . ILE A 1 94 ? -0.424 14.148 38.383 1.00 92.50 94 ILE A CA 1
ATOM 721 C C . ILE A 1 94 ? 0.673 14.667 37.439 1.00 92.50 94 ILE A C 1
ATOM 723 O O . ILE A 1 94 ? 0.576 15.774 36.916 1.00 92.50 94 ILE A O 1
ATOM 727 N N . LEU A 1 95 ? 1.714 13.866 37.194 1.00 92.81 95 LEU A N 1
ATOM 728 C CA . LEU A 1 95 ? 2.826 14.214 36.310 1.00 92.81 95 LEU A CA 1
ATOM 729 C C . LEU A 1 95 ? 2.635 13.683 34.890 1.00 92.81 95 LEU A C 1
ATOM 731 O O . LEU A 1 95 ? 3.370 14.091 33.987 1.00 92.81 95 LEU A O 1
ATOM 735 N N . GLN A 1 96 ? 1.666 12.793 34.657 1.00 90.25 96 GLN A N 1
ATOM 736 C CA . GLN A 1 96 ? 1.539 12.117 33.368 1.00 90.25 96 GLN A CA 1
ATOM 737 C C . GLN A 1 96 ? 1.263 13.085 32.219 1.00 90.25 96 GLN A C 1
ATOM 739 O O . GLN A 1 96 ? 1.784 12.875 31.128 1.00 90.25 96 GLN A O 1
ATOM 744 N N . ILE A 1 97 ? 0.525 14.171 32.459 1.00 88.94 97 ILE A N 1
ATOM 745 C CA . ILE A 1 97 ? 0.182 15.153 31.420 1.00 88.94 97 ILE A CA 1
ATOM 746 C C . ILE A 1 97 ? 1.405 15.894 30.850 1.00 88.94 97 ILE A C 1
ATOM 748 O O . ILE A 1 97 ? 1.380 16.310 29.696 1.00 88.94 97 ILE A O 1
ATOM 752 N N . ILE A 1 98 ? 2.493 16.005 31.621 1.00 90.75 98 ILE A N 1
ATOM 753 C CA . ILE A 1 98 ? 3.732 16.685 31.207 1.00 90.75 98 ILE A CA 1
ATOM 754 C C . ILE A 1 98 ? 4.818 15.662 30.860 1.00 90.75 98 ILE A C 1
ATOM 756 O O . ILE A 1 98 ? 5.423 15.713 29.788 1.00 90.75 98 ILE A O 1
ATOM 760 N N . VAL A 1 99 ? 5.065 14.712 31.764 1.00 93.19 99 VAL A N 1
ATOM 761 C CA . VAL A 1 99 ? 6.212 13.802 31.679 1.00 93.19 99 VAL A CA 1
ATOM 762 C C . VAL A 1 99 ? 6.012 12.757 30.590 1.00 93.19 99 VAL A C 1
ATOM 764 O O . VAL A 1 99 ? 6.954 12.475 29.853 1.00 93.19 99 VAL A O 1
ATOM 767 N N . VAL A 1 100 ? 4.805 12.197 30.437 1.00 93.25 100 VAL A N 1
ATOM 768 C CA . VAL A 1 100 ? 4.583 11.132 29.447 1.00 93.25 100 VAL A CA 1
ATOM 769 C C . VAL A 1 100 ? 4.798 11.658 28.023 1.00 93.25 100 VAL A C 1
ATOM 771 O O . VAL A 1 100 ? 5.604 11.047 27.318 1.00 93.25 100 VAL A O 1
ATOM 774 N N . PRO A 1 101 ? 4.196 12.783 27.579 1.00 91.62 101 PRO A N 1
ATOM 775 C CA . PRO A 1 101 ? 4.471 13.322 26.248 1.00 91.62 101 PRO A CA 1
ATOM 776 C C . PRO A 1 101 ? 5.922 13.762 26.054 1.00 91.62 101 PRO A C 1
ATOM 778 O O . PRO A 1 101 ? 6.522 13.430 25.031 1.00 91.62 101 PRO A O 1
ATOM 781 N N . GLY A 1 102 ? 6.504 14.458 27.038 1.00 93.62 102 GLY A N 1
ATOM 782 C CA . GLY A 1 102 ? 7.874 14.965 26.945 1.00 93.62 102 GLY A CA 1
ATOM 783 C C . GLY A 1 102 ? 8.902 13.845 26.798 1.00 93.62 102 GLY A C 1
ATOM 784 O O . GLY A 1 102 ? 9.682 13.835 25.848 1.00 93.62 102 GLY A O 1
ATOM 785 N N . VAL A 1 103 ? 8.858 12.851 27.690 1.00 94.75 103 VAL A N 1
ATOM 786 C CA . VAL A 1 103 ? 9.786 11.712 27.648 1.00 94.75 103 VAL A CA 1
ATOM 787 C C . VAL A 1 103 ? 9.523 10.837 26.425 1.00 94.75 103 VAL A C 1
ATOM 789 O O . VAL A 1 103 ? 10.478 10.386 25.796 1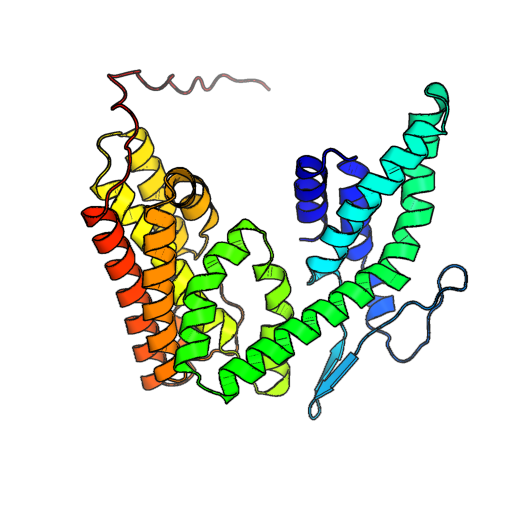.00 94.75 103 VAL A O 1
ATOM 792 N N . SER A 1 104 ? 8.257 10.649 26.028 1.00 94.62 104 SER A N 1
ATOM 793 C CA . SER A 1 104 ? 7.937 9.908 24.802 1.00 94.62 104 SER A CA 1
ATOM 794 C C . SER A 1 104 ? 8.615 10.533 23.590 1.00 94.62 104 SER A C 1
ATOM 796 O O . SER A 1 104 ? 9.259 9.817 22.838 1.00 94.62 104 SER A O 1
ATOM 798 N N . LEU A 1 105 ? 8.540 11.853 23.403 1.00 94.00 105 LEU A N 1
ATOM 799 C CA . LEU A 1 105 ? 9.189 12.511 22.265 1.00 94.00 105 LEU A CA 1
ATOM 800 C C . LEU A 1 105 ? 10.719 12.453 22.354 1.00 94.00 105 LEU A C 1
ATOM 802 O O . LEU A 1 105 ? 11.366 12.124 21.361 1.00 94.00 105 LEU A O 1
ATOM 806 N N . ILE A 1 106 ? 11.299 12.696 23.534 1.00 93.56 106 ILE A N 1
ATOM 807 C CA . ILE A 1 106 ? 12.756 12.625 23.744 1.00 93.56 106 ILE A CA 1
ATOM 808 C C . ILE A 1 106 ? 13.307 11.243 23.373 1.00 93.56 106 ILE A C 1
ATOM 810 O O . ILE A 1 106 ? 14.373 11.151 22.772 1.00 93.56 106 ILE A O 1
ATOM 814 N N . VAL A 1 107 ? 12.580 10.172 23.699 1.00 93.62 107 VAL A N 1
ATOM 815 C CA . VAL A 1 107 ? 12.986 8.796 23.383 1.00 93.62 107 VAL A CA 1
ATOM 816 C C . VAL A 1 107 ? 12.670 8.439 21.931 1.00 93.62 107 VAL A C 1
ATOM 818 O O . VAL A 1 107 ? 13.503 7.862 21.234 1.00 93.62 107 VAL A O 1
ATOM 821 N N . MET A 1 108 ? 11.473 8.777 21.452 1.00 94.88 108 MET A N 1
ATOM 822 C CA . MET A 1 108 ? 10.984 8.320 20.154 1.00 94.88 108 MET A CA 1
ATOM 823 C C . MET A 1 108 ? 11.645 9.031 18.976 1.00 94.88 108 MET A C 1
ATOM 825 O O . MET A 1 108 ? 11.836 8.389 17.944 1.00 94.88 108 MET A O 1
ATOM 829 N N . LEU A 1 109 ? 12.013 10.312 19.087 1.00 92.31 109 LEU A N 1
ATOM 830 C CA . LEU A 1 109 ? 12.613 11.051 17.968 1.00 92.31 109 LEU A CA 1
ATOM 831 C C . LEU A 1 109 ? 13.982 10.466 17.551 1.00 92.31 109 LEU A C 1
ATOM 833 O O . LEU A 1 109 ? 14.126 10.104 16.379 1.00 92.31 109 LEU A O 1
ATOM 837 N N . PRO A 1 110 ? 14.956 10.260 18.465 1.00 90.56 110 PRO A N 1
ATOM 838 C CA . PRO A 1 110 ? 16.215 9.590 18.132 1.00 90.56 110 PRO A CA 1
ATOM 839 C C . PRO A 1 110 ? 16.002 8.141 17.710 1.00 90.56 110 PRO A C 1
ATOM 841 O O . PRO A 1 110 ? 16.586 7.693 16.729 1.00 90.56 110 PRO A O 1
ATOM 844 N N . LEU A 1 111 ? 15.134 7.407 18.416 1.00 91.31 111 LEU A N 1
ATOM 845 C CA . LEU A 1 111 ? 14.863 6.004 18.109 1.00 91.31 111 LEU A CA 1
ATOM 846 C C . LEU A 1 111 ? 14.319 5.831 16.686 1.00 91.31 111 LEU A C 1
ATOM 848 O O . LEU A 1 111 ? 14.708 4.906 15.972 1.00 91.31 111 LEU A O 1
ATOM 852 N N . THR A 1 112 ? 13.447 6.743 16.254 1.00 89.69 112 THR A N 1
ATOM 853 C CA . THR A 1 112 ? 12.861 6.695 14.915 1.00 89.69 112 THR A CA 1
ATOM 854 C C . THR A 1 112 ? 13.919 6.911 13.836 1.00 89.69 112 THR A C 1
ATOM 856 O O . THR A 1 112 ? 13.935 6.160 12.866 1.00 89.69 112 THR A O 1
ATOM 859 N N . LEU A 1 113 ? 14.831 7.873 14.009 1.00 88.44 113 LEU A N 1
ATOM 860 C CA . LEU A 1 113 ? 15.869 8.168 13.013 1.00 88.44 113 LEU A CA 1
ATOM 861 C C . LEU A 1 113 ? 17.028 7.163 13.015 1.00 88.44 113 LEU A C 1
ATOM 863 O O . LEU A 1 113 ? 17.539 6.817 11.953 1.00 88.44 113 LEU A O 1
ATOM 867 N N . CYS A 1 114 ? 17.449 6.691 14.189 1.00 87.62 114 CYS A N 1
ATOM 868 C CA . CYS A 1 114 ? 18.627 5.833 14.320 1.00 87.62 114 CYS A CA 1
ATOM 869 C C . CYS A 1 114 ? 18.310 4.341 14.147 1.00 87.62 114 CYS A C 1
ATOM 871 O O . CYS A 1 114 ? 19.190 3.581 13.753 1.00 87.62 114 CYS A O 1
ATOM 873 N N . LEU A 1 115 ? 17.075 3.906 14.436 1.00 87.62 115 LEU A N 1
ATOM 874 C CA . LEU A 1 115 ? 16.704 2.486 14.409 1.00 87.62 115 LEU A CA 1
ATOM 875 C C . LEU A 1 115 ? 15.511 2.189 13.497 1.00 87.62 115 LEU A C 1
ATOM 877 O O . LEU A 1 115 ? 15.616 1.347 12.607 1.00 87.62 115 LEU A O 1
ATOM 881 N N . LEU A 1 116 ? 14.375 2.866 13.681 1.00 85.69 116 LEU A N 1
ATOM 882 C CA . LEU A 1 116 ? 13.133 2.471 12.996 1.00 85.69 116 LEU A CA 1
ATOM 883 C C . LEU A 1 116 ? 13.122 2.842 11.509 1.00 85.69 116 LEU A C 1
ATOM 885 O O . LEU A 1 116 ? 12.607 2.085 10.688 1.00 85.69 116 LEU A O 1
ATOM 889 N N . GLY A 1 117 ? 13.720 3.974 11.147 1.00 78.94 117 GLY A N 1
ATOM 890 C CA . GLY A 1 117 ? 13.950 4.364 9.760 1.00 78.94 117 GLY A CA 1
ATOM 891 C C . GLY A 1 117 ? 14.803 3.354 8.993 1.00 78.94 117 GLY A C 1
ATOM 892 O O . GLY A 1 117 ? 14.347 2.860 7.962 1.00 78.94 117 GLY A O 1
ATOM 893 N N . PRO A 1 118 ? 15.978 2.964 9.515 1.00 77.88 118 PRO A N 1
ATOM 894 C CA . PRO A 1 118 ? 16.831 1.926 8.926 1.00 77.88 118 PRO A CA 1
ATOM 895 C C . PRO A 1 118 ? 16.145 0.576 8.787 1.00 77.88 118 PRO A C 1
ATOM 897 O O . PRO A 1 118 ? 16.256 -0.062 7.744 1.00 77.88 118 PRO A O 1
ATOM 900 N N . VAL A 1 119 ? 15.370 0.164 9.792 1.00 79.94 119 VAL A N 1
ATOM 901 C CA . VAL A 1 119 ? 14.526 -1.033 9.683 1.00 79.94 119 VAL A CA 1
ATOM 902 C C . VAL A 1 119 ? 13.528 -0.879 8.531 1.00 79.94 119 VAL A C 1
ATOM 904 O O . VAL A 1 119 ? 13.374 -1.799 7.732 1.00 79.94 119 VAL A O 1
ATOM 907 N N . GLY A 1 120 ? 12.904 0.292 8.381 1.00 71.81 120 GLY A N 1
ATOM 908 C CA . GLY A 1 120 ? 12.030 0.598 7.248 1.00 71.81 120 GLY A CA 1
ATOM 909 C C . GLY A 1 120 ? 12.733 0.523 5.889 1.00 71.81 120 GLY A C 1
ATOM 910 O O . GLY A 1 120 ? 12.162 -0.022 4.946 1.00 71.81 120 GLY A O 1
ATOM 911 N N . ILE A 1 121 ? 13.976 1.004 5.799 1.00 71.19 121 ILE A N 1
ATOM 912 C CA . ILE A 1 121 ? 14.818 0.902 4.598 1.00 71.19 121 ILE A CA 1
ATOM 913 C C . ILE A 1 121 ? 15.106 -0.567 4.269 1.00 71.19 121 ILE A C 1
ATOM 915 O O . ILE A 1 121 ? 14.875 -0.996 3.143 1.00 71.19 121 ILE A O 1
ATOM 919 N N . VAL A 1 122 ? 15.551 -1.360 5.249 1.00 75.00 122 VAL A N 1
ATOM 920 C CA . VAL A 1 122 ? 15.860 -2.786 5.054 1.00 75.00 122 VAL A CA 1
ATOM 921 C C . VAL A 1 122 ? 14.623 -3.564 4.613 1.00 75.00 122 VAL A C 1
ATOM 923 O O . VAL A 1 122 ? 14.701 -4.333 3.659 1.00 75.00 122 VAL A O 1
ATOM 926 N N . ILE A 1 123 ? 13.471 -3.338 5.253 1.00 72.00 123 ILE A N 1
ATOM 927 C CA . ILE A 1 123 ? 12.204 -3.964 4.850 1.00 72.00 123 ILE A CA 1
ATOM 928 C C . ILE A 1 123 ? 11.849 -3.566 3.412 1.00 72.00 123 ILE A C 1
ATOM 930 O O . ILE A 1 123 ? 11.495 -4.433 2.616 1.00 72.00 123 ILE A O 1
ATOM 934 N N . GLY A 1 124 ? 11.990 -2.283 3.061 1.00 68.25 124 GLY A N 1
ATOM 935 C CA . GLY A 1 124 ? 11.784 -1.797 1.695 1.00 68.25 124 GLY A CA 1
ATOM 936 C C . GLY A 1 124 ? 12.668 -2.520 0.675 1.00 68.25 124 GLY A C 1
ATOM 937 O O . GLY A 1 124 ? 12.159 -3.011 -0.331 1.00 68.25 124 GLY A O 1
ATOM 938 N N . ASN A 1 125 ? 13.957 -2.685 0.980 1.00 71.62 125 ASN A N 1
ATOM 939 C CA . ASN A 1 125 ? 14.905 -3.395 0.116 1.00 71.62 125 ASN A CA 1
ATOM 940 C C . ASN A 1 125 ? 14.559 -4.870 -0.048 1.00 71.62 125 ASN A C 1
ATOM 942 O O . ASN A 1 125 ? 14.643 -5.399 -1.150 1.00 71.62 125 ASN A O 1
ATOM 946 N N . VAL A 1 126 ? 14.162 -5.550 1.032 1.00 75.00 126 VAL A N 1
ATOM 947 C CA . VAL A 1 126 ? 13.741 -6.955 0.956 1.00 75.00 126 VAL A CA 1
ATOM 948 C C . VAL A 1 126 ? 12.539 -7.086 0.027 1.00 75.00 126 VAL A C 1
ATOM 950 O O . VAL A 1 126 ? 12.532 -7.956 -0.842 1.00 75.00 126 VAL A O 1
ATOM 953 N N . ILE A 1 127 ? 11.551 -6.198 0.155 1.00 73.19 127 ILE A N 1
ATOM 954 C CA . ILE A 1 127 ? 10.385 -6.212 -0.730 1.00 73.19 127 ILE A CA 1
ATOM 955 C C . ILE A 1 127 ? 10.794 -5.937 -2.183 1.00 73.19 127 ILE A C 1
ATOM 957 O O . ILE A 1 127 ? 10.314 -6.620 -3.086 1.00 73.19 127 ILE A O 1
ATOM 961 N N . GLN A 1 128 ? 11.710 -4.995 -2.413 1.00 71.69 128 GLN A N 1
ATOM 962 C CA . GLN A 1 128 ? 12.240 -4.695 -3.742 1.00 71.69 128 GLN A CA 1
ATOM 963 C C . GLN A 1 128 ? 12.978 -5.895 -4.357 1.00 71.69 128 GLN A C 1
ATOM 965 O O . GLN A 1 128 ? 12.721 -6.244 -5.506 1.00 71.69 128 GLN A O 1
ATOM 970 N N . VAL A 1 129 ? 13.834 -6.582 -3.594 1.00 77.81 129 VAL A N 1
ATOM 971 C CA . VAL A 1 129 ? 14.538 -7.795 -4.046 1.00 77.81 129 VAL A CA 1
ATOM 972 C C . VAL A 1 129 ? 13.548 -8.898 -4.410 1.00 77.81 129 VAL A C 1
ATOM 974 O O . VAL A 1 129 ? 13.685 -9.518 -5.463 1.00 77.81 129 VAL A O 1
ATOM 977 N N . VAL A 1 130 ? 12.528 -9.127 -3.578 1.00 80.44 130 VAL A N 1
ATOM 978 C CA . VAL A 1 130 ? 11.480 -10.121 -3.857 1.00 80.44 130 VAL A CA 1
ATOM 979 C C . VAL A 1 130 ? 10.700 -9.752 -5.119 1.00 80.44 130 VAL A C 1
ATOM 981 O O . VAL A 1 130 ? 10.460 -10.613 -5.964 1.00 80.44 130 VAL A O 1
ATOM 984 N N . TYR A 1 131 ? 10.341 -8.477 -5.278 1.00 79.19 131 TYR A N 1
ATOM 985 C CA . TYR A 1 131 ? 9.650 -7.980 -6.465 1.00 79.19 131 TYR A CA 1
ATOM 986 C C . TYR A 1 131 ? 10.483 -8.176 -7.739 1.00 79.19 131 TYR A C 1
ATOM 988 O O . TYR A 1 131 ? 9.972 -8.725 -8.714 1.00 79.19 131 TYR A O 1
ATOM 996 N N . TYR A 1 132 ? 11.772 -7.825 -7.729 1.00 78.56 132 TYR A N 1
ATOM 997 C CA . TYR A 1 132 ? 12.639 -8.046 -8.886 1.00 78.56 132 TYR A CA 1
ATOM 998 C C . TYR A 1 132 ? 12.895 -9.519 -9.170 1.00 78.56 132 TYR A C 1
ATOM 1000 O O . TYR A 1 132 ? 12.902 -9.912 -10.332 1.00 78.56 132 TYR A O 1
ATOM 1008 N N . ALA A 1 133 ? 13.083 -10.351 -8.143 1.00 84.31 133 ALA A N 1
ATOM 1009 C CA . ALA A 1 133 ? 13.229 -11.791 -8.329 1.00 84.31 133 ALA A CA 1
ATOM 1010 C C . ALA A 1 133 ? 11.997 -12.371 -9.039 1.00 84.31 133 ALA A C 1
ATOM 1012 O O . ALA A 1 133 ? 12.127 -13.169 -9.964 1.00 84.31 133 ALA A O 1
ATOM 1013 N N . LEU A 1 134 ? 10.805 -11.905 -8.659 1.00 85.38 134 LEU A N 1
ATOM 1014 C CA . LEU A 1 134 ? 9.549 -12.307 -9.275 1.00 85.38 134 LEU A CA 1
ATOM 1015 C C . LEU A 1 134 ? 9.412 -11.802 -10.720 1.00 85.38 134 LEU A C 1
ATOM 1017 O O . LEU A 1 134 ? 9.039 -12.571 -11.604 1.00 85.38 134 LEU A O 1
ATOM 1021 N N . MET A 1 135 ? 9.747 -10.533 -10.963 1.00 82.56 135 MET A N 1
ATOM 1022 C CA . MET A 1 135 ? 9.731 -9.915 -12.292 1.00 82.56 135 MET A CA 1
ATOM 1023 C C . MET A 1 135 ? 10.718 -10.563 -13.264 1.00 82.56 135 MET A C 1
ATOM 1025 O O . MET A 1 135 ? 10.343 -10.855 -14.398 1.00 82.56 135 MET A O 1
ATOM 1029 N N . ASN A 1 136 ? 11.940 -10.851 -12.812 1.00 84.56 136 ASN A N 1
ATOM 1030 C CA . ASN A 1 136 ? 12.975 -11.503 -13.615 1.00 84.56 136 ASN A CA 1
ATOM 1031 C C . ASN A 1 136 ? 12.679 -12.983 -13.863 1.00 84.56 136 ASN A C 1
ATOM 1033 O O . ASN A 1 136 ? 13.071 -13.517 -14.897 1.00 84.56 136 ASN A O 1
ATOM 1037 N N . PHE A 1 137 ? 11.995 -13.653 -12.931 1.00 87.44 137 PHE A N 1
ATOM 1038 C CA . PHE A 1 137 ? 11.563 -15.031 -13.134 1.00 87.44 137 PHE A CA 1
ATOM 1039 C C . PHE A 1 137 ? 10.453 -15.110 -14.185 1.00 87.44 137 PHE A C 1
ATOM 1041 O O . PHE A 1 137 ? 10.568 -15.864 -15.150 1.00 87.44 137 PHE A O 1
ATOM 1048 N N . ASN A 1 138 ? 9.368 -14.346 -14.001 1.00 88.88 138 ASN A N 1
ATOM 1049 C CA . ASN A 1 138 ? 8.271 -14.287 -14.960 1.00 88.88 138 ASN A CA 1
ATOM 1050 C C . ASN A 1 138 ? 7.372 -13.058 -14.728 1.00 88.88 138 ASN A C 1
ATOM 1052 O O . ASN A 1 138 ? 6.615 -12.999 -13.753 1.00 88.88 138 ASN A O 1
ATOM 1056 N N . ALA A 1 139 ? 7.374 -12.123 -15.681 1.00 88.25 139 ALA A N 1
ATOM 1057 C CA . ALA A 1 139 ? 6.547 -10.918 -15.635 1.00 88.25 139 ALA A CA 1
ATOM 1058 C C . ALA A 1 139 ? 5.036 -11.211 -15.531 1.00 88.25 139 ALA A C 1
ATOM 1060 O O . ALA A 1 139 ? 4.327 -10.483 -14.839 1.00 88.25 139 ALA A O 1
ATOM 1061 N N . LEU A 1 140 ? 4.541 -12.301 -16.133 1.00 92.62 140 LEU A N 1
ATOM 1062 C CA . LEU A 1 140 ? 3.143 -12.737 -16.011 1.00 92.62 140 LEU A CA 1
ATOM 1063 C C . LEU A 1 140 ? 2.804 -13.090 -14.558 1.00 92.62 140 LEU A C 1
ATOM 1065 O O . LEU A 1 140 ? 1.787 -12.639 -14.032 1.00 92.62 140 LEU A O 1
ATOM 1069 N N . LEU A 1 141 ? 3.667 -13.854 -13.880 1.00 91.12 141 LEU A N 1
ATOM 1070 C CA . LEU A 1 141 ? 3.450 -14.209 -12.475 1.00 91.12 141 LEU A CA 1
ATOM 1071 C C . LEU A 1 141 ? 3.539 -12.986 -11.570 1.00 91.12 141 LEU A C 1
ATOM 1073 O O . LEU A 1 141 ? 2.696 -12.818 -10.692 1.00 91.12 141 LEU A O 1
ATOM 1077 N N . GLY A 1 142 ? 4.520 -12.111 -11.782 1.00 90.62 142 GLY A N 1
ATOM 1078 C CA . GLY A 1 142 ? 4.623 -10.929 -10.938 1.00 90.62 142 GLY A CA 1
ATOM 1079 C C . GLY A 1 142 ? 3.505 -9.916 -11.178 1.00 90.62 142 GLY A C 1
ATOM 1080 O O . GLY A 1 142 ? 3.011 -9.337 -10.213 1.00 90.62 142 GLY A O 1
ATOM 1081 N N . GLY A 1 143 ? 2.999 -9.801 -12.408 1.00 92.50 143 GLY A N 1
ATOM 1082 C CA . GLY A 1 143 ? 1.760 -9.082 -12.691 1.00 92.50 143 GLY A CA 1
ATOM 1083 C C . GLY A 1 143 ? 0.569 -9.664 -11.925 1.00 92.50 143 GLY A C 1
ATOM 1084 O O . GLY A 1 143 ? -0.182 -8.919 -11.297 1.00 92.50 143 GLY A O 1
ATOM 1085 N N . ALA A 1 144 ? 0.432 -10.994 -11.885 1.00 95.00 144 ALA A N 1
ATOM 1086 C CA . ALA A 1 144 ? -0.629 -11.668 -11.134 1.00 95.00 144 ALA A CA 1
ATOM 1087 C C . ALA A 1 144 ? -0.537 -11.435 -9.616 1.00 95.00 144 ALA A C 1
ATOM 1089 O O . ALA A 1 144 ? -1.543 -11.193 -8.942 1.00 95.00 144 ALA A O 1
ATOM 1090 N N . VAL A 1 145 ? 0.674 -11.488 -9.064 1.00 93.50 145 VAL A N 1
ATOM 1091 C CA . VAL A 1 145 ? 0.922 -11.265 -7.634 1.00 93.50 145 VAL A CA 1
ATOM 1092 C C . VAL A 1 145 ? 0.644 -9.816 -7.251 1.00 93.50 145 VAL A C 1
ATOM 1094 O O . VAL A 1 145 ? -0.067 -9.575 -6.278 1.00 93.50 145 VAL A O 1
ATOM 1097 N N . VAL A 1 146 ? 1.130 -8.842 -8.024 1.00 91.69 146 VAL A N 1
ATOM 1098 C CA . VAL A 1 146 ? 0.841 -7.426 -7.756 1.00 91.69 146 VAL A CA 1
ATOM 1099 C C . VAL A 1 146 ? -0.657 -7.155 -7.909 1.00 91.69 146 VAL A C 1
ATOM 1101 O O . VAL A 1 146 ? -1.266 -6.596 -7.001 1.00 91.69 146 VAL A O 1
ATOM 1104 N N . GLY A 1 147 ? -1.283 -7.622 -8.991 1.00 92.94 147 GLY A N 1
ATOM 1105 C CA . GLY A 1 147 ? -2.712 -7.429 -9.249 1.00 92.94 147 GLY A CA 1
ATOM 1106 C C . GLY A 1 147 ? -3.640 -8.048 -8.192 1.00 92.94 147 GLY A C 1
ATOM 1107 O O . GLY A 1 147 ? -4.731 -7.533 -7.956 1.00 92.94 147 GLY A O 1
ATOM 1108 N N . SER A 1 148 ? -3.213 -9.115 -7.511 1.00 93.69 148 SER A N 1
ATOM 1109 C CA . SER A 1 148 ? -3.976 -9.743 -6.422 1.00 93.69 148 SER A CA 1
ATOM 1110 C C . SER A 1 148 ? -3.707 -9.106 -5.058 1.00 93.69 148 SER A C 1
ATOM 1112 O O . SER A 1 148 ? -4.642 -8.772 -4.325 1.00 93.69 148 SER A O 1
ATOM 1114 N N . LEU A 1 149 ? -2.433 -8.917 -4.703 1.00 91.44 149 LEU A N 1
ATOM 1115 C CA . LEU A 1 149 ? -2.041 -8.451 -3.375 1.00 91.44 149 LEU A CA 1
ATOM 1116 C C . LEU A 1 149 ? -2.216 -6.949 -3.191 1.00 91.44 149 LEU A C 1
ATOM 1118 O O . LEU A 1 149 ? -2.397 -6.517 -2.056 1.00 91.44 149 LEU A O 1
ATOM 1122 N N . TRP A 1 150 ? -2.213 -6.143 -4.256 1.00 91.19 150 TRP A N 1
ATOM 1123 C CA . TRP A 1 150 ? -2.306 -4.688 -4.123 1.00 91.19 150 TRP A CA 1
ATOM 1124 C C . TRP A 1 150 ? -3.533 -4.252 -3.318 1.00 91.19 150 TRP A C 1
ATOM 1126 O O . TRP A 1 150 ? -3.400 -3.471 -2.383 1.00 91.19 150 TRP A O 1
ATOM 1136 N N . GLY A 1 151 ? -4.712 -4.827 -3.589 1.00 88.50 151 GLY A N 1
ATOM 1137 C CA . GLY A 1 151 ? -5.925 -4.530 -2.818 1.00 88.50 151 GLY A CA 1
ATOM 1138 C C . GLY A 1 151 ? -5.809 -4.898 -1.333 1.00 88.50 151 GLY A C 1
ATOM 1139 O O . GLY A 1 151 ? -6.316 -4.176 -0.479 1.00 88.50 151 GLY A O 1
ATOM 1140 N N . VAL A 1 152 ? -5.095 -5.979 -1.005 1.00 88.06 152 VAL A N 1
ATOM 1141 C CA . VAL A 1 152 ? -4.804 -6.370 0.386 1.00 88.06 152 VAL A CA 1
ATOM 1142 C C . VAL A 1 152 ? -3.844 -5.374 1.033 1.00 88.06 152 VAL A C 1
ATOM 1144 O O . VAL A 1 152 ? -4.053 -4.947 2.165 1.00 88.06 152 VAL A O 1
ATOM 1147 N N . LEU A 1 153 ? -2.820 -4.943 0.300 1.00 85.38 153 LEU A N 1
ATOM 1148 C CA . LEU A 1 153 ? -1.873 -3.938 0.765 1.00 85.38 153 LEU A CA 1
ATOM 1149 C C . LEU A 1 153 ? -2.543 -2.578 0.995 1.00 85.38 153 LEU A C 1
ATOM 1151 O O . LEU A 1 153 ? -2.155 -1.887 1.932 1.00 85.38 153 LEU A O 1
ATOM 1155 N N . VAL A 1 154 ? -3.571 -2.218 0.218 1.00 85.88 154 VAL A N 1
ATOM 1156 C CA . VAL A 1 154 ? -4.387 -1.014 0.459 1.00 85.88 154 VAL A CA 1
ATOM 1157 C C . VAL A 1 154 ? -5.124 -1.092 1.797 1.00 85.88 154 VAL A C 1
ATOM 1159 O O . VAL A 1 154 ? -5.165 -0.094 2.515 1.00 85.88 154 VAL A O 1
ATOM 1162 N N . ILE A 1 155 ? -5.633 -2.270 2.184 1.00 83.69 155 ILE A N 1
ATOM 1163 C CA . ILE A 1 155 ? -6.301 -2.462 3.486 1.00 83.69 155 ILE A CA 1
ATOM 1164 C C . ILE A 1 155 ? -5.349 -2.139 4.642 1.00 83.69 155 ILE A C 1
ATOM 1166 O O . ILE A 1 155 ? -5.722 -1.467 5.600 1.00 83.69 155 ILE A O 1
ATOM 1170 N N . PHE A 1 156 ? -4.103 -2.597 4.543 1.00 74.62 156 PHE A N 1
ATOM 1171 C CA . PHE A 1 156 ? -3.085 -2.355 5.567 1.00 74.62 156 PHE A CA 1
ATOM 1172 C C . PHE A 1 156 ? -2.324 -1.032 5.374 1.00 74.62 156 PHE A C 1
ATOM 1174 O O . PHE A 1 156 ? -1.419 -0.733 6.149 1.00 74.62 156 PHE A O 1
ATOM 1181 N N . GLY A 1 157 ? -2.628 -0.254 4.326 1.00 66.50 157 GLY A N 1
ATOM 1182 C CA . GLY A 1 157 ? -1.859 0.932 3.924 1.00 66.50 157 GLY A CA 1
ATOM 1183 C C . GLY A 1 157 ? -0.421 0.636 3.467 1.00 66.50 157 GLY A C 1
ATOM 1184 O O . GLY A 1 157 ? 0.347 1.556 3.180 1.00 66.50 157 GLY A O 1
ATOM 1185 N N . ALA A 1 158 ? -0.051 -0.643 3.377 1.00 71.31 158 ALA A N 1
ATOM 1186 C CA . ALA A 1 158 ? 1.281 -1.116 3.031 1.00 71.31 158 ALA A CA 1
ATOM 1187 C C . ALA A 1 158 ? 1.633 -0.863 1.557 1.00 71.31 158 ALA A C 1
ATOM 1189 O O . ALA A 1 158 ? 2.810 -0.805 1.218 1.00 71.31 158 ALA A O 1
ATOM 1190 N N . HIS A 1 159 ? 0.653 -0.635 0.674 1.00 77.62 159 HIS A N 1
ATOM 1191 C CA . HIS A 1 159 ? 0.917 -0.312 -0.738 1.00 77.62 159 HIS A CA 1
ATOM 1192 C C . HIS A 1 159 ? 1.693 0.998 -0.892 1.00 77.62 159 HIS A C 1
ATOM 1194 O O . HIS A 1 159 ? 2.483 1.153 -1.818 1.00 77.62 159 HIS A O 1
ATOM 1200 N N . ARG A 1 160 ? 1.524 1.931 0.052 1.00 67.94 160 ARG A N 1
ATOM 1201 C CA . ARG A 1 160 ? 2.279 3.188 0.084 1.00 67.94 160 ARG A CA 1
ATOM 1202 C C . ARG A 1 160 ? 3.758 2.968 0.378 1.00 67.94 160 ARG A C 1
ATOM 1204 O O . ARG A 1 160 ? 4.582 3.710 -0.140 1.00 67.94 160 ARG A O 1
ATOM 1211 N N . ALA A 1 161 ? 4.098 1.925 1.134 1.00 59.41 161 ALA A N 1
ATOM 1212 C CA . ALA A 1 161 ? 5.485 1.536 1.358 1.00 59.41 161 ALA A CA 1
ATOM 1213 C C . ALA A 1 161 ? 6.173 0.999 0.092 1.00 59.41 161 ALA A C 1
ATOM 1215 O O . ALA A 1 161 ? 7.398 0.982 0.038 1.00 59.41 161 ALA A O 1
ATOM 1216 N N . LEU A 1 162 ? 5.401 0.589 -0.922 1.00 70.94 162 LEU A N 1
ATOM 1217 C CA . LEU A 1 162 ? 5.932 0.110 -2.200 1.00 70.94 162 LEU A CA 1
ATOM 1218 C C . LEU A 1 162 ? 6.146 1.228 -3.227 1.00 70.94 162 LEU A C 1
ATOM 1220 O O . LEU A 1 162 ? 6.847 1.018 -4.211 1.00 70.94 162 LEU A O 1
ATOM 1224 N N . LEU A 1 163 ? 5.580 2.422 -3.021 1.00 70.44 163 LEU A N 1
ATOM 1225 C CA . LEU A 1 163 ? 5.733 3.537 -3.966 1.00 70.44 163 LEU A CA 1
ATOM 1226 C C . LEU A 1 163 ? 7.197 3.969 -4.163 1.00 70.44 163 LEU A C 1
ATOM 1228 O O . LEU A 1 163 ? 7.580 4.172 -5.317 1.00 70.44 163 LEU A O 1
ATOM 1232 N N . PRO A 1 164 ? 8.045 4.051 -3.114 1.00 60.00 164 PRO A N 1
ATOM 1233 C CA . PRO A 1 164 ? 9.463 4.346 -3.299 1.00 60.00 164 PRO A CA 1
ATOM 1234 C C . PRO A 1 164 ? 10.185 3.342 -4.205 1.00 60.00 164 PRO A C 1
ATOM 1236 O O . PRO A 1 164 ? 11.091 3.752 -4.925 1.00 60.00 164 PRO A O 1
ATOM 1239 N N . VAL A 1 165 ? 9.759 2.070 -4.216 1.00 67.88 165 VAL A N 1
ATOM 1240 C CA . VAL A 1 165 ? 10.321 1.029 -5.094 1.00 67.88 165 VAL A CA 1
ATOM 1241 C C . VAL A 1 165 ? 10.039 1.362 -6.554 1.00 67.88 165 VAL A C 1
ATOM 1243 O O . VAL A 1 165 ? 10.966 1.444 -7.348 1.00 67.88 165 VAL A O 1
ATOM 1246 N N . GLY A 1 166 ? 8.787 1.672 -6.903 1.00 70.12 166 GLY A N 1
ATOM 1247 C CA . GLY A 1 166 ? 8.457 2.091 -8.270 1.00 70.12 166 GLY A CA 1
ATOM 1248 C C . GLY A 1 166 ? 9.157 3.394 -8.683 1.00 70.12 166 GLY A C 1
ATOM 1249 O O . GLY A 1 166 ? 9.467 3.589 -9.851 1.00 70.12 166 GLY A O 1
ATOM 1250 N N . LEU A 1 167 ? 9.423 4.305 -7.740 1.00 62.88 167 LEU A N 1
ATOM 1251 C CA . LEU A 1 167 ? 10.076 5.578 -8.054 1.00 62.88 167 LEU A CA 1
ATOM 1252 C C . LEU A 1 167 ? 11.580 5.376 -8.248 1.00 62.88 167 LEU A C 1
ATOM 1254 O O . LEU A 1 167 ? 12.203 6.081 -9.036 1.00 62.88 167 LEU A O 1
ATOM 1258 N N . ASN A 1 168 ? 12.153 4.391 -7.554 1.00 57.59 168 ASN A N 1
ATOM 1259 C CA . ASN A 1 168 ? 13.491 3.898 -7.828 1.00 57.59 168 ASN A CA 1
ATOM 1260 C C . ASN A 1 168 ? 13.555 3.215 -9.204 1.00 57.59 168 ASN A C 1
ATOM 1262 O O . ASN A 1 168 ? 14.439 3.561 -9.977 1.00 57.59 168 ASN A O 1
ATOM 1266 N N . ASP A 1 169 ? 12.588 2.365 -9.561 1.00 67.38 169 ASP A N 1
ATOM 1267 C CA . ASP A 1 169 ? 12.516 1.730 -10.889 1.00 67.38 169 ASP A CA 1
ATOM 1268 C C . ASP A 1 169 ? 12.572 2.767 -12.024 1.00 67.38 169 ASP A C 1
ATOM 1270 O O . ASP A 1 169 ? 13.383 2.633 -12.946 1.00 67.38 169 ASP A O 1
ATOM 1274 N N . VAL A 1 170 ? 11.779 3.843 -11.924 1.00 67.94 170 VAL A N 1
ATOM 1275 C CA . VAL A 1 170 ? 11.804 4.948 -12.899 1.00 67.94 170 VAL A CA 1
ATOM 1276 C C . VAL A 1 170 ? 13.158 5.653 -12.911 1.00 67.94 170 VAL A C 1
ATOM 1278 O O . VAL A 1 170 ? 13.694 5.908 -13.983 1.00 67.94 170 VAL A O 1
ATOM 1281 N N . ALA A 1 171 ? 13.742 5.946 -11.748 1.00 54.91 171 ALA A N 1
ATOM 1282 C CA . ALA A 1 171 ? 15.033 6.630 -11.678 1.00 54.91 171 ALA A CA 1
ATOM 1283 C C . ALA A 1 171 ? 16.180 5.813 -12.304 1.00 54.91 171 ALA A C 1
ATOM 1285 O O . ALA A 1 171 ? 17.110 6.386 -12.863 1.00 54.91 171 ALA A O 1
ATOM 1286 N N . VAL A 1 172 ? 16.116 4.483 -12.209 1.00 57.47 172 VAL A N 1
ATOM 1287 C CA . VAL A 1 172 ? 17.174 3.575 -12.674 1.00 57.47 172 VAL A CA 1
ATOM 1288 C C . VAL A 1 172 ? 16.992 3.161 -14.126 1.00 57.47 172 VAL A C 1
ATOM 1290 O O . VAL A 1 172 ? 17.945 3.135 -14.899 1.00 57.47 172 VAL A O 1
ATOM 1293 N N . SER A 1 173 ? 15.772 2.780 -14.486 1.00 66.50 173 SER A N 1
ATOM 1294 C CA . SER A 1 173 ? 15.471 2.142 -15.769 1.00 66.50 173 SER A CA 1
ATOM 1295 C C . SER A 1 173 ? 14.594 3.002 -16.678 1.00 66.50 173 SER A C 1
ATOM 1297 O O . SER A 1 173 ? 14.302 2.603 -17.806 1.00 66.50 173 SER A O 1
ATOM 1299 N N . GLY A 1 174 ? 14.145 4.166 -16.195 1.00 71.75 174 GLY A N 1
ATOM 1300 C CA . GLY A 1 174 ? 13.159 5.015 -16.865 1.00 71.75 174 GLY A CA 1
ATOM 1301 C C . GLY A 1 174 ? 11.744 4.430 -16.868 1.00 71.75 174 GLY A C 1
ATOM 1302 O O . GLY A 1 174 ? 10.867 4.972 -17.533 1.00 71.75 174 GLY A O 1
ATOM 1303 N N . ARG A 1 175 ? 11.513 3.289 -16.203 1.00 81.00 175 ARG A N 1
ATOM 1304 C CA . ARG A 1 175 ? 10.291 2.482 -16.323 1.00 81.00 175 ARG A CA 1
ATOM 1305 C C . ARG A 1 175 ? 9.922 1.884 -14.972 1.00 81.00 175 ARG A C 1
ATOM 1307 O O . ARG A 1 175 ? 10.805 1.524 -14.215 1.00 81.00 175 ARG A O 1
ATOM 1314 N N . GLN A 1 176 ? 8.634 1.713 -14.697 1.00 82.94 176 GLN A N 1
ATOM 1315 C CA . GLN A 1 176 ? 8.112 0.967 -13.553 1.00 82.94 176 GLN A CA 1
ATOM 1316 C C . GLN A 1 176 ? 6.871 0.165 -13.948 1.00 82.94 176 GLN A C 1
ATOM 1318 O O . GLN A 1 176 ? 5.980 0.667 -14.636 1.00 82.94 176 GLN A O 1
ATOM 1323 N N . ASN A 1 177 ? 6.810 -1.094 -13.516 1.00 87.50 177 ASN A N 1
ATOM 1324 C CA . ASN A 1 177 ? 5.677 -1.986 -13.782 1.00 87.50 177 ASN A CA 1
ATOM 1325 C C . ASN A 1 177 ? 4.691 -2.059 -12.603 1.00 87.50 177 ASN A C 1
ATOM 1327 O O . ASN A 1 177 ? 3.525 -2.411 -12.782 1.00 87.50 177 ASN A O 1
ATOM 1331 N N . LEU A 1 178 ? 5.141 -1.703 -11.397 1.00 87.00 178 LEU A N 1
ATOM 1332 C CA . LEU A 1 178 ? 4.404 -1.886 -10.149 1.00 87.00 178 LEU A CA 1
ATOM 1333 C C . LEU A 1 178 ? 3.035 -1.188 -10.162 1.00 87.00 178 LEU A C 1
ATOM 1335 O O . LEU A 1 178 ? 2.012 -1.822 -9.901 1.00 87.00 178 LEU A O 1
ATOM 1339 N N . LEU A 1 179 ? 2.999 0.110 -10.479 1.00 87.94 179 LEU A N 1
ATOM 1340 C CA . LEU A 1 179 ? 1.743 0.857 -10.537 1.00 87.94 179 LEU A CA 1
ATOM 1341 C C . LEU A 1 179 ? 0.915 0.484 -11.759 1.00 87.94 179 LEU A C 1
ATOM 1343 O O . LEU A 1 179 ? -0.309 0.500 -11.663 1.00 87.94 179 LEU A O 1
ATOM 1347 N N . ALA A 1 180 ? 1.549 0.088 -12.865 1.00 88.56 180 ALA A N 1
ATOM 1348 C CA . ALA A 1 180 ? 0.812 -0.404 -14.019 1.00 88.56 180 ALA A CA 1
ATOM 1349 C C . ALA A 1 180 ? -0.028 -1.634 -13.624 1.00 88.56 180 ALA A C 1
ATOM 1351 O O . ALA A 1 180 ? -1.244 -1.645 -13.804 1.00 88.56 180 ALA A O 1
ATOM 1352 N N . PHE A 1 181 ? 0.581 -2.625 -12.968 1.00 91.44 181 PHE A N 1
ATOM 1353 C CA . PHE A 1 181 ? -0.121 -3.837 -12.526 1.00 91.44 181 PHE A CA 1
ATOM 1354 C C . PHE A 1 181 ? -1.118 -3.579 -11.396 1.00 91.44 181 PHE A C 1
ATOM 1356 O O . PHE A 1 181 ? -2.183 -4.200 -11.351 1.00 91.44 181 PHE A O 1
ATOM 1363 N N . ALA A 1 182 ? -0.831 -2.616 -10.517 1.00 91.69 182 ALA A N 1
ATOM 1364 C CA . ALA A 1 182 ? -1.792 -2.139 -9.528 1.00 91.69 182 ALA A CA 1
ATOM 1365 C C . ALA A 1 182 ? -3.080 -1.583 -10.165 1.00 91.69 182 ALA A C 1
ATOM 1367 O O . ALA A 1 182 ? -4.128 -1.558 -9.516 1.00 91.69 182 ALA A O 1
ATOM 1368 N N . GLY A 1 183 ? -3.034 -1.169 -11.437 1.00 91.38 183 GLY A N 1
ATOM 1369 C CA . GLY A 1 183 ? -4.215 -0.773 -12.196 1.00 91.38 183 GLY A CA 1
ATOM 1370 C C . GLY A 1 183 ? -5.252 -1.885 -12.278 1.00 91.38 183 GLY A C 1
ATOM 1371 O O . GLY A 1 183 ? -6.414 -1.651 -11.950 1.00 91.38 183 GLY A O 1
ATOM 1372 N N . ALA A 1 184 ? -4.840 -3.118 -12.580 1.00 94.88 184 ALA A N 1
ATOM 1373 C CA . ALA A 1 184 ? -5.753 -4.259 -12.601 1.00 94.88 184 ALA A CA 1
ATOM 1374 C C . ALA A 1 184 ? -6.455 -4.455 -11.246 1.00 94.88 184 ALA A C 1
ATOM 1376 O O . ALA A 1 184 ? -7.668 -4.646 -11.202 1.00 94.88 184 ALA A O 1
ATOM 1377 N N . ALA A 1 185 ? -5.724 -4.330 -10.135 1.00 95.00 185 ALA A N 1
ATOM 1378 C CA . ALA A 1 185 ? -6.305 -4.421 -8.796 1.00 95.00 185 ALA A CA 1
ATOM 1379 C C . ALA A 1 185 ? -7.340 -3.313 -8.539 1.00 95.00 185 ALA A C 1
ATOM 1381 O O . ALA A 1 185 ? -8.420 -3.583 -8.013 1.00 95.00 185 ALA A O 1
ATOM 1382 N N . ASN A 1 186 ? -7.037 -2.072 -8.935 1.00 94.62 186 ASN A N 1
ATOM 1383 C CA . ASN A 1 186 ? -7.942 -0.937 -8.768 1.00 94.62 186 ASN A CA 1
ATOM 1384 C C . ASN A 1 186 ? -9.254 -1.124 -9.537 1.00 94.62 186 ASN A C 1
ATOM 1386 O O . ASN A 1 186 ? -10.342 -0.990 -8.968 1.00 94.62 186 ASN A O 1
ATOM 1390 N N . PHE A 1 187 ? -9.152 -1.494 -10.812 1.00 96.06 187 PHE A N 1
ATOM 1391 C CA . PHE A 1 187 ? -10.316 -1.770 -11.645 1.00 96.06 187 PHE A CA 1
ATOM 1392 C C . PHE A 1 187 ? -11.089 -3.000 -11.146 1.00 96.06 187 PHE A C 1
ATOM 1394 O O . PHE A 1 187 ? -12.317 -2.977 -11.150 1.00 96.06 187 PHE A O 1
ATOM 1401 N N . ALA A 1 188 ? -10.424 -4.028 -10.610 1.00 97.31 188 ALA A N 1
ATOM 1402 C CA . ALA A 1 188 ? -11.108 -5.157 -9.977 1.00 97.31 188 ALA A CA 1
ATOM 1403 C C . ALA A 1 188 ? -11.934 -4.739 -8.748 1.00 97.31 188 ALA A C 1
ATOM 1405 O O . ALA A 1 188 ? -13.054 -5.217 -8.575 1.00 97.31 188 ALA A O 1
ATOM 1406 N N . GLN A 1 189 ? -11.428 -3.827 -7.908 1.00 97.00 189 GLN A N 1
ATOM 1407 C CA . GLN A 1 189 ? -12.187 -3.312 -6.759 1.00 97.00 189 GLN A CA 1
ATOM 1408 C C . GLN A 1 189 ? -13.446 -2.560 -7.204 1.00 97.00 189 GLN A C 1
ATOM 1410 O O . GLN A 1 189 ? -14.521 -2.778 -6.638 1.00 97.00 189 GLN A O 1
ATOM 1415 N N . GLY A 1 190 ? -13.331 -1.729 -8.247 1.00 96.19 190 GLY A N 1
ATOM 1416 C CA . GLY A 1 190 ? -14.479 -1.073 -8.875 1.00 96.19 190 GLY A CA 1
ATOM 1417 C C . GLY A 1 190 ? -15.465 -2.076 -9.481 1.00 96.19 190 GLY A C 1
ATOM 1418 O O . GLY A 1 190 ? -16.668 -1.957 -9.281 1.00 96.19 190 GLY A O 1
ATOM 1419 N N . GLY A 1 191 ? -14.965 -3.113 -10.153 1.00 96.19 191 GLY A N 1
ATOM 1420 C CA . GLY A 1 191 ? -15.783 -4.176 -10.732 1.00 96.19 191 GLY A CA 1
ATOM 1421 C C . GLY A 1 191 ? -16.565 -4.961 -9.681 1.00 96.19 191 GLY A C 1
ATOM 1422 O O . GLY A 1 191 ? -17.770 -5.154 -9.821 1.00 96.19 191 GLY A O 1
ATOM 1423 N N . ALA A 1 192 ? -15.922 -5.358 -8.582 1.00 96.62 192 ALA A N 1
ATOM 1424 C CA . ALA A 1 192 ? -16.601 -6.028 -7.476 1.00 96.62 192 ALA A CA 1
ATOM 1425 C C . ALA A 1 192 ? -17.669 -5.132 -6.829 1.00 96.62 192 ALA A C 1
ATOM 1427 O O . ALA A 1 192 ? -18.783 -5.598 -6.589 1.00 96.62 192 ALA A O 1
ATOM 1428 N N . ALA A 1 193 ? -17.386 -3.838 -6.642 1.00 96.31 193 ALA A N 1
ATOM 1429 C CA . ALA A 1 193 ? -18.376 -2.885 -6.142 1.00 96.31 193 ALA A CA 1
ATOM 1430 C C . ALA A 1 193 ? -19.580 -2.752 -7.094 1.00 96.31 193 ALA A C 1
ATOM 1432 O O . ALA A 1 193 ? -20.720 -2.672 -6.633 1.00 96.31 193 ALA A O 1
ATOM 1433 N N . LEU A 1 194 ? -19.356 -2.810 -8.412 1.00 96.69 194 LEU A N 1
ATOM 1434 C CA . LEU A 1 194 ? -20.436 -2.832 -9.400 1.00 96.69 194 LEU A CA 1
ATOM 1435 C C . LEU A 1 194 ? -21.257 -4.123 -9.292 1.00 96.69 194 LEU A C 1
ATOM 1437 O O . LEU A 1 194 ? -22.484 -4.075 -9.292 1.00 96.69 194 LEU A O 1
ATOM 1441 N N . GLY A 1 195 ? -20.598 -5.271 -9.123 1.00 95.25 195 GLY A N 1
ATOM 1442 C CA . GLY A 1 195 ? -21.273 -6.546 -8.877 1.00 95.25 195 GLY A CA 1
ATOM 1443 C C . GLY A 1 195 ? -22.148 -6.517 -7.618 1.00 95.25 195 GLY A C 1
ATOM 1444 O O . GLY A 1 195 ? -23.262 -7.045 -7.634 1.00 95.25 195 GLY A O 1
ATOM 1445 N N . VAL A 1 196 ? -21.692 -5.846 -6.552 1.00 94.12 196 VAL A N 1
ATOM 1446 C CA . VAL A 1 196 ? -22.498 -5.588 -5.345 1.00 94.12 196 VAL A CA 1
ATOM 1447 C C . VAL A 1 196 ? -23.703 -4.710 -5.668 1.00 94.12 196 VAL A C 1
ATOM 1449 O O . VAL A 1 196 ? -24.824 -5.087 -5.334 1.00 94.12 196 VAL A O 1
ATOM 1452 N N . MET A 1 197 ? -23.494 -3.586 -6.360 1.00 94.75 197 MET A N 1
ATOM 1453 C CA . MET A 1 197 ? -24.553 -2.647 -6.752 1.00 94.75 197 MET A CA 1
ATOM 1454 C C . MET A 1 197 ? -25.669 -3.324 -7.560 1.00 94.75 197 MET A C 1
ATOM 1456 O O . MET A 1 197 ? -26.846 -3.054 -7.337 1.00 94.75 197 MET A O 1
ATOM 1460 N N . LEU A 1 198 ? -25.300 -4.201 -8.498 1.00 94.00 198 LEU A N 1
ATOM 1461 C CA . LEU A 1 198 ? -26.244 -4.903 -9.370 1.00 94.00 198 LEU A CA 1
ATOM 1462 C C . LEU A 1 198 ? -27.005 -6.020 -8.650 1.00 94.00 198 LEU A C 1
ATOM 1464 O O . LEU A 1 198 ? -28.108 -6.373 -9.065 1.00 94.00 198 LEU A O 1
ATOM 1468 N N . LYS A 1 199 ? -26.420 -6.603 -7.600 1.00 91.62 199 LYS A N 1
ATOM 1469 C CA . LYS A 1 199 ? -27.028 -7.719 -6.869 1.00 91.62 199 LYS A CA 1
ATOM 1470 C C . LYS A 1 199 ? -27.839 -7.281 -5.652 1.00 91.62 199 LYS A C 1
ATOM 1472 O O . LYS A 1 199 ? -28.802 -7.967 -5.310 1.00 91.62 199 LYS A O 1
ATOM 1477 N N . THR A 1 200 ? -27.460 -6.184 -4.997 1.00 90.62 200 THR A N 1
ATOM 1478 C CA . THR A 1 200 ? -28.139 -5.733 -3.778 1.00 90.62 200 THR A CA 1
ATOM 1479 C C . THR A 1 200 ? -29.552 -5.227 -4.056 1.00 90.62 200 THR A C 1
ATOM 1481 O O . THR A 1 200 ? -29.816 -4.541 -5.048 1.00 90.62 200 THR A O 1
ATOM 1484 N N . LYS A 1 201 ? -30.471 -5.542 -3.142 1.00 89.75 201 LYS A N 1
ATOM 1485 C CA . LYS A 1 201 ? -31.833 -4.989 -3.113 1.00 89.75 201 LYS A CA 1
ATOM 1486 C C . LYS A 1 201 ? -31.959 -3.794 -2.168 1.00 89.75 201 LYS A C 1
ATOM 1488 O O . LYS A 1 201 ? -33.005 -3.152 -2.142 1.00 89.75 201 LYS A O 1
ATOM 1493 N N . ASN A 1 202 ? -30.925 -3.496 -1.382 1.00 90.69 202 ASN A N 1
ATOM 1494 C CA . ASN A 1 202 ? -30.921 -2.381 -0.448 1.00 90.69 202 ASN A CA 1
ATOM 1495 C C . ASN A 1 202 ? -30.514 -1.081 -1.170 1.00 90.69 202 ASN A C 1
ATOM 1497 O O . ASN A 1 202 ? -29.403 -0.964 -1.684 1.00 90.69 202 ASN A O 1
ATOM 1501 N N . GLU A 1 203 ? -31.405 -0.086 -1.188 1.00 89.69 203 GLU A N 1
ATOM 1502 C CA . GLU A 1 203 ? -31.186 1.185 -1.897 1.00 89.69 203 GLU A CA 1
ATOM 1503 C C . GLU A 1 203 ? -30.016 2.005 -1.328 1.00 89.69 203 GLU A C 1
ATOM 1505 O O . GLU A 1 203 ? -29.273 2.629 -2.086 1.00 89.69 203 GLU A O 1
ATOM 1510 N N . GLN A 1 204 ? -29.776 1.949 -0.013 1.00 88.81 204 GLN A N 1
ATOM 1511 C CA . GLN A 1 204 ? -28.618 2.617 0.589 1.00 88.81 204 GLN A CA 1
ATOM 1512 C C . GLN A 1 204 ? -27.315 1.957 0.133 1.00 88.81 204 GLN A C 1
ATOM 1514 O O . GLN A 1 204 ? -26.383 2.648 -0.283 1.00 88.81 204 GLN A O 1
ATOM 1519 N N . LEU A 1 205 ? -27.251 0.620 0.166 1.00 89.75 205 LEU A N 1
ATOM 1520 C CA . LEU A 1 205 ? -26.067 -0.108 -0.285 1.00 89.75 205 LEU A CA 1
ATOM 1521 C C . LEU A 1 205 ? -25.830 0.095 -1.784 1.00 89.75 205 LEU A C 1
ATOM 1523 O O . LEU A 1 205 ? -24.687 0.278 -2.193 1.00 89.75 205 LEU A O 1
ATOM 1527 N N . LYS A 1 206 ? -26.895 0.151 -2.590 1.00 91.81 206 LYS A N 1
ATOM 1528 C CA . LYS A 1 206 ? -26.808 0.472 -4.017 1.00 91.81 206 LYS A CA 1
ATOM 1529 C C . LYS A 1 206 ? -26.188 1.855 -4.247 1.00 91.81 206 LYS A C 1
ATOM 1531 O O . LYS A 1 206 ? -25.276 1.969 -5.062 1.00 91.81 206 LYS A O 1
ATOM 1536 N N . GLY A 1 207 ? -26.610 2.878 -3.499 1.00 91.12 207 GLY A N 1
ATOM 1537 C CA . GLY A 1 207 ? -26.025 4.223 -3.574 1.00 91.12 207 GLY A CA 1
ATOM 1538 C C . GLY A 1 207 ? -24.547 4.269 -3.163 1.00 91.12 207 GLY A C 1
ATOM 1539 O O . GLY A 1 207 ? -23.714 4.846 -3.870 1.00 91.12 207 GLY A O 1
ATOM 1540 N N . VAL A 1 208 ? -24.192 3.603 -2.058 1.00 91.69 208 VAL A N 1
ATOM 1541 C CA . VAL A 1 208 ? -22.795 3.498 -1.596 1.00 91.69 208 VAL A CA 1
ATOM 1542 C C . VAL A 1 208 ? -21.935 2.780 -2.636 1.00 91.69 208 VAL A C 1
ATOM 1544 O O . VAL A 1 208 ? -20.885 3.288 -3.023 1.00 91.69 208 VAL A O 1
ATOM 1547 N N . SER A 1 209 ? -22.387 1.639 -3.154 1.00 92.12 209 SER A N 1
ATOM 1548 C CA . SER A 1 209 ? -21.661 0.897 -4.183 1.00 92.12 209 SER A CA 1
ATOM 1549 C C . SER A 1 209 ? -21.526 1.686 -5.488 1.00 92.12 209 SER A C 1
ATOM 1551 O O . SER A 1 209 ? -20.444 1.687 -6.064 1.00 92.12 209 SER A O 1
ATOM 1553 N N . ALA A 1 210 ? -22.551 2.421 -5.930 1.00 93.94 210 ALA A N 1
ATOM 1554 C CA . ALA A 1 210 ? -22.479 3.248 -7.139 1.00 93.94 210 ALA A CA 1
ATOM 1555 C C . ALA A 1 210 ? -21.396 4.337 -7.037 1.00 93.94 210 ALA A C 1
ATOM 1557 O O . ALA A 1 210 ? -20.537 4.461 -7.912 1.00 93.94 210 ALA A O 1
ATOM 1558 N N . SER A 1 211 ? -21.394 5.094 -5.937 1.00 93.06 211 SER A N 1
ATOM 1559 C CA . SER A 1 211 ? -20.366 6.116 -5.686 1.00 93.06 211 SER A CA 1
ATOM 1560 C C . SER A 1 211 ? -18.962 5.511 -5.565 1.00 93.06 211 SER A C 1
ATOM 1562 O O . SER A 1 211 ? -17.997 6.066 -6.097 1.00 93.06 211 SER A O 1
ATOM 1564 N N . ALA A 1 212 ? -18.848 4.333 -4.950 1.00 93.38 212 ALA A N 1
ATOM 1565 C CA . ALA A 1 212 ? -17.594 3.605 -4.842 1.00 93.38 212 ALA A CA 1
ATOM 1566 C C . ALA A 1 212 ? -17.052 3.125 -6.200 1.00 93.38 212 ALA A C 1
ATOM 1568 O O . ALA A 1 212 ? -15.847 3.227 -6.435 1.00 93.38 212 ALA A O 1
ATOM 1569 N N . VAL A 1 213 ? -17.918 2.657 -7.108 1.00 95.19 213 VAL A N 1
ATOM 1570 C CA . VAL A 1 213 ? -17.540 2.295 -8.487 1.00 95.19 213 VAL A CA 1
ATOM 1571 C C . VAL A 1 213 ? -16.964 3.505 -9.209 1.00 95.19 213 VAL A C 1
ATOM 1573 O O . VAL A 1 213 ? -15.880 3.416 -9.777 1.00 95.19 213 VAL A O 1
ATOM 1576 N N . ILE A 1 214 ? -17.658 4.645 -9.157 1.00 93.69 214 ILE A N 1
ATOM 1577 C CA . ILE A 1 214 ? -17.225 5.883 -9.820 1.00 93.69 214 ILE A CA 1
ATOM 1578 C C . ILE A 1 214 ? -15.860 6.329 -9.278 1.00 93.69 214 ILE A C 1
ATOM 1580 O O . ILE A 1 214 ? -14.953 6.616 -10.057 1.00 93.69 214 ILE A O 1
ATOM 1584 N N . SER A 1 215 ? -15.687 6.322 -7.954 1.00 92.38 215 SER A N 1
ATOM 1585 C CA . SER A 1 215 ? -14.419 6.653 -7.293 1.00 92.38 215 SER A CA 1
ATOM 1586 C C . SER A 1 215 ? -13.272 5.739 -7.741 1.00 92.38 215 SER A C 1
ATOM 1588 O O . SER A 1 215 ? -12.197 6.219 -8.113 1.00 92.38 215 SER A O 1
ATOM 1590 N N . ALA A 1 216 ? -13.502 4.423 -7.743 1.00 92.56 216 ALA A N 1
ATOM 1591 C CA . ALA A 1 216 ? -12.484 3.438 -8.090 1.00 92.56 216 ALA A CA 1
ATOM 1592 C C . ALA A 1 216 ? -12.126 3.472 -9.582 1.00 92.56 216 ALA A C 1
ATOM 1594 O O . ALA A 1 216 ? -10.951 3.409 -9.924 1.00 92.56 216 ALA A O 1
ATOM 1595 N N . VAL A 1 217 ? -13.118 3.599 -10.468 1.00 90.81 217 VAL A N 1
ATOM 1596 C CA . VAL A 1 217 ? -12.917 3.525 -11.922 1.00 90.81 217 VAL A CA 1
ATOM 1597 C C . VAL A 1 217 ? -12.435 4.851 -12.497 1.00 90.81 217 VAL A C 1
ATOM 1599 O O . VAL A 1 217 ? -11.491 4.853 -13.279 1.00 90.81 217 VAL A O 1
ATOM 1602 N N . LEU A 1 218 ? -13.047 5.985 -12.143 1.00 89.06 218 LEU A N 1
ATOM 1603 C CA . LEU A 1 218 ? -12.676 7.271 -12.745 1.00 89.06 218 LEU A CA 1
ATOM 1604 C C . LEU A 1 218 ? -11.404 7.841 -12.122 1.00 89.06 218 LEU A C 1
ATOM 1606 O O . LEU A 1 218 ? -10.482 8.215 -12.845 1.00 89.06 218 LEU A O 1
ATOM 1610 N N . VAL A 1 219 ? -11.353 7.893 -10.790 1.00 89.06 219 VAL A N 1
ATOM 1611 C CA . VAL A 1 219 ? -10.282 8.580 -10.049 1.00 89.06 219 VAL A CA 1
ATOM 1612 C C . VAL A 1 219 ? -9.166 7.620 -9.636 1.00 89.06 219 VAL A C 1
ATOM 1614 O O . VAL A 1 219 ? -8.029 8.049 -9.451 1.00 89.06 219 VAL A O 1
ATOM 1617 N N . GLY A 1 220 ? -9.465 6.328 -9.489 1.00 88.25 220 GLY A N 1
ATOM 1618 C CA . GLY A 1 220 ? -8.525 5.333 -8.969 1.00 88.25 220 GLY A CA 1
ATOM 1619 C C . GLY A 1 220 ? -8.481 5.255 -7.443 1.00 88.25 220 GLY A C 1
ATOM 1620 O O . GLY A 1 220 ? -7.535 4.706 -6.884 1.00 88.25 220 GLY A O 1
ATOM 1621 N N . ILE A 1 221 ? -9.460 5.839 -6.744 1.00 89.19 221 ILE A N 1
ATOM 1622 C CA . ILE A 1 221 ? -9.554 5.793 -5.276 1.00 89.19 221 ILE A CA 1
ATOM 1623 C C . ILE A 1 221 ? -10.439 4.606 -4.897 1.00 89.19 221 ILE A C 1
ATOM 1625 O O . ILE A 1 221 ? -11.647 4.615 -5.148 1.00 89.19 221 ILE A O 1
ATOM 1629 N N . THR A 1 222 ? -9.834 3.577 -4.306 1.00 93.12 222 THR A N 1
ATOM 1630 C CA . THR A 1 222 ? -10.477 2.279 -4.049 1.00 93.12 222 THR A CA 1
ATOM 1631 C C . THR A 1 222 ? -10.966 2.115 -2.619 1.00 93.12 222 THR A C 1
ATOM 1633 O O . THR A 1 222 ? -11.745 1.203 -2.352 1.00 93.12 222 THR A O 1
ATOM 1636 N N . GLU A 1 223 ? -10.585 3.003 -1.702 1.00 89.19 223 GLU A N 1
ATOM 1637 C CA . GLU A 1 223 ? -10.971 2.961 -0.293 1.00 89.19 223 GLU A CA 1
ATOM 1638 C C . GLU A 1 223 ? -12.504 2.919 -0.101 1.00 89.19 223 GLU A C 1
ATOM 1640 O O . GLU A 1 223 ? -12.970 2.072 0.669 1.00 89.19 223 GLU A O 1
ATOM 1645 N N . PRO A 1 224 ? -13.326 3.704 -0.834 1.00 89.50 224 PRO A N 1
ATOM 1646 C CA . PRO A 1 224 ? -14.783 3.587 -0.757 1.00 89.50 224 PRO A CA 1
ATOM 1647 C C . PRO A 1 224 ? -15.310 2.214 -1.197 1.00 89.50 224 PRO A C 1
ATOM 1649 O O . PRO A 1 224 ? -16.250 1.698 -0.600 1.00 89.50 224 PRO A O 1
ATOM 1652 N N . ALA A 1 225 ? -14.697 1.590 -2.209 1.00 93.50 225 ALA A N 1
ATOM 1653 C CA . ALA A 1 225 ? -15.090 0.264 -2.690 1.00 93.50 225 ALA A CA 1
ATOM 1654 C C . ALA A 1 225 ? -14.680 -0.837 -1.706 1.00 93.50 225 ALA A C 1
ATOM 1656 O O . ALA A 1 225 ? -15.506 -1.668 -1.325 1.00 93.50 225 ALA A O 1
ATOM 1657 N N . ILE A 1 226 ? -13.431 -0.800 -1.237 1.00 93.31 226 ILE A N 1
ATOM 1658 C CA . ILE A 1 226 ? -12.878 -1.768 -0.288 1.00 93.31 226 ILE A CA 1
ATOM 1659 C C . ILE A 1 226 ? -13.684 -1.741 1.012 1.00 93.31 226 ILE A C 1
ATOM 1661 O O . ILE A 1 226 ? -14.248 -2.762 1.399 1.00 93.31 226 ILE A O 1
ATOM 1665 N N . TYR A 1 227 ? -13.782 -0.588 1.674 1.00 89.62 227 TYR A N 1
ATOM 1666 C CA . TYR A 1 227 ? -14.392 -0.507 3.004 1.00 89.62 227 TYR A CA 1
ATOM 1667 C C . TYR A 1 227 ? -15.916 -0.387 2.965 1.00 89.62 227 TYR A C 1
ATOM 1669 O O . TYR A 1 227 ? -16.591 -0.907 3.854 1.00 89.62 227 TYR A O 1
ATOM 1677 N N . GLY A 1 228 ? -16.472 0.261 1.938 1.00 86.00 228 GLY A N 1
ATOM 1678 C CA . GLY A 1 228 ? -17.914 0.481 1.822 1.00 86.00 228 GLY A CA 1
ATOM 1679 C C . GLY A 1 228 ? -18.693 -0.780 1.451 1.00 86.00 228 GLY A C 1
ATOM 1680 O O . GLY A 1 228 ? -19.826 -0.948 1.904 1.00 86.00 228 GLY A O 1
ATOM 1681 N N . CYS A 1 229 ? -18.092 -1.691 0.674 1.00 90.56 229 CYS A N 1
ATOM 1682 C CA . CYS A 1 229 ? -18.771 -2.918 0.255 1.00 90.56 229 CYS A CA 1
ATOM 1683 C C . CYS A 1 229 ? -17.877 -4.167 0.217 1.00 90.56 229 CYS A C 1
ATOM 1685 O O . CYS A 1 229 ? -18.219 -5.166 0.853 1.00 90.56 229 CYS A O 1
ATOM 1687 N N . ASN A 1 230 ? -16.732 -4.153 -0.469 1.00 93.00 230 ASN A N 1
ATOM 1688 C CA . ASN A 1 230 ? -16.039 -5.397 -0.817 1.00 93.00 230 ASN A CA 1
ATOM 1689 C C . ASN A 1 230 ? -15.538 -6.183 0.401 1.00 93.00 230 ASN A C 1
ATOM 1691 O O . ASN A 1 230 ? -15.805 -7.383 0.528 1.00 93.00 230 ASN A O 1
ATOM 1695 N N . LEU A 1 231 ? -14.843 -5.504 1.316 1.00 90.75 231 LEU A N 1
ATOM 1696 C CA . LEU A 1 231 ? -14.301 -6.095 2.538 1.00 90.75 231 LEU A CA 1
ATOM 1697 C C . LEU A 1 231 ? -15.408 -6.420 3.542 1.00 90.75 231 LEU A C 1
ATOM 1699 O O . LEU A 1 231 ? -15.345 -7.457 4.202 1.00 90.75 231 LEU A O 1
ATOM 1703 N N . ARG A 1 232 ? -16.448 -5.576 3.608 1.00 86.75 232 ARG A N 1
ATOM 1704 C CA . ARG A 1 232 ? -17.612 -5.770 4.485 1.00 86.75 232 ARG A CA 1
ATOM 1705 C C . ARG A 1 232 ? -18.266 -7.132 4.255 1.00 86.75 232 ARG A C 1
ATOM 1707 O O . ARG A 1 232 ? -18.601 -7.812 5.219 1.00 86.75 232 ARG A O 1
ATOM 1714 N N . PHE A 1 233 ? -18.395 -7.544 2.994 1.00 88.50 233 PHE A N 1
ATOM 1715 C CA . PHE A 1 233 ? -19.031 -8.810 2.621 1.00 88.50 233 PHE A CA 1
ATOM 1716 C C . PHE A 1 233 ? -18.055 -9.958 2.345 1.00 88.50 233 PHE A C 1
ATOM 1718 O O . PHE A 1 233 ? -18.506 -11.080 2.115 1.00 88.50 233 PHE A O 1
ATOM 1725 N N . LYS A 1 234 ? -16.737 -9.704 2.379 1.00 91.06 234 LYS A N 1
ATOM 1726 C CA . LYS A 1 234 ? -15.612 -10.639 2.154 1.00 91.06 234 LYS A CA 1
ATOM 1727 C C . LYS A 1 234 ? -15.581 -11.335 0.785 1.00 91.06 234 LYS A C 1
ATOM 1729 O O . LYS A 1 234 ? -14.545 -11.331 0.131 1.00 91.06 234 LYS A O 1
ATOM 1734 N N . ARG A 1 235 ? -16.688 -11.924 0.324 1.00 93.00 235 ARG A N 1
ATOM 1735 C CA . ARG A 1 235 ? -16.805 -12.603 -0.975 1.00 93.00 235 ARG A CA 1
ATOM 1736 C C . ARG A 1 235 ? -16.498 -11.668 -2.151 1.00 93.00 235 ARG A C 1
ATOM 1738 O O . ARG A 1 235 ? -15.663 -12.060 -2.963 1.00 93.00 235 ARG A O 1
ATOM 1745 N N . PRO A 1 236 ? -17.040 -10.431 -2.226 1.00 93.69 236 PRO A N 1
ATOM 1746 C CA . PRO A 1 236 ? -16.675 -9.516 -3.308 1.00 93.69 236 PRO A CA 1
ATOM 1747 C C . PRO A 1 236 ? -15.186 -9.142 -3.282 1.00 93.69 236 PRO A C 1
ATOM 1749 O O . PRO A 1 236 ? -14.569 -9.013 -4.335 1.00 93.69 236 PRO A O 1
ATOM 1752 N N . MET A 1 237 ? -14.574 -9.040 -2.093 1.00 94.88 237 MET A N 1
ATOM 1753 C CA . MET A 1 237 ? -13.128 -8.816 -1.970 1.00 94.88 237 MET A CA 1
ATOM 1754 C C . MET A 1 237 ? -12.320 -9.965 -2.584 1.00 94.88 237 MET A C 1
ATOM 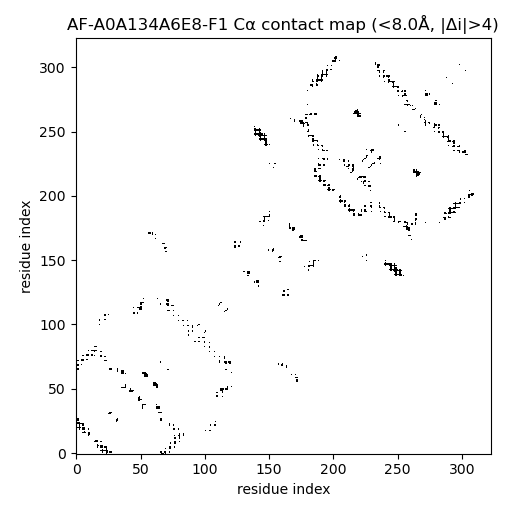1756 O O . MET A 1 237 ? -11.383 -9.714 -3.335 1.00 94.88 237 MET A O 1
ATOM 1760 N N . VAL A 1 238 ? -12.686 -11.221 -2.312 1.00 95.56 238 VAL A N 1
ATOM 1761 C CA . VAL A 1 238 ? -12.006 -12.383 -2.911 1.00 95.56 238 VAL A CA 1
ATOM 1762 C C . VAL A 1 238 ? -12.177 -12.390 -4.433 1.00 95.56 238 VAL A C 1
ATOM 1764 O O . VAL A 1 238 ? -11.203 -12.606 -5.151 1.00 95.56 238 VAL A O 1
ATOM 1767 N N . CYS A 1 239 ? -13.375 -12.078 -4.939 1.00 95.94 239 CYS A N 1
ATOM 1768 C CA . CYS A 1 239 ? -13.616 -11.933 -6.376 1.00 95.94 239 CYS A CA 1
ATOM 1769 C C . CYS A 1 239 ? -12.727 -10.847 -7.004 1.00 95.94 239 CYS A C 1
ATOM 1771 O O . CYS A 1 239 ? -12.145 -11.078 -8.063 1.00 95.94 239 CYS A O 1
ATOM 1773 N N . ALA A 1 240 ? -12.570 -9.699 -6.336 1.00 96.56 240 ALA A N 1
ATOM 1774 C CA . ALA A 1 240 ? -11.677 -8.633 -6.783 1.00 96.56 240 ALA A CA 1
ATOM 1775 C C . ALA A 1 240 ? -10.203 -9.070 -6.791 1.00 96.56 240 ALA A C 1
ATOM 1777 O O . ALA A 1 240 ? -9.491 -8.782 -7.746 1.00 96.56 240 ALA A O 1
ATOM 1778 N N . ILE A 1 241 ? -9.740 -9.798 -5.770 1.00 97.06 241 ILE A N 1
ATOM 1779 C CA . ILE A 1 241 ? -8.357 -10.303 -5.694 1.00 97.06 241 ILE A CA 1
ATOM 1780 C C . ILE A 1 241 ? -8.063 -11.258 -6.857 1.00 97.06 241 ILE A C 1
ATOM 1782 O O . ILE A 1 241 ? -7.035 -11.126 -7.519 1.00 97.06 241 ILE A O 1
ATOM 1786 N N . VAL A 1 242 ? -8.967 -12.201 -7.135 1.00 97.31 242 VAL A N 1
ATOM 1787 C CA . VAL A 1 242 ? -8.787 -13.189 -8.212 1.00 97.31 242 VAL A CA 1
ATOM 1788 C C . VAL A 1 242 ? -8.831 -12.524 -9.588 1.00 97.31 242 VAL A C 1
ATOM 1790 O O . VAL A 1 242 ? -7.965 -12.777 -10.425 1.00 97.31 242 VAL A O 1
ATOM 1793 N N . ALA A 1 243 ? -9.799 -11.638 -9.826 1.00 97.06 243 ALA A N 1
ATOM 1794 C CA . ALA A 1 243 ? -9.899 -10.918 -11.093 1.00 97.06 243 ALA A CA 1
ATOM 1795 C C . ALA A 1 243 ? -8.727 -9.944 -11.301 1.00 97.06 243 ALA A C 1
ATOM 1797 O O . ALA A 1 243 ? -8.210 -9.830 -12.411 1.00 97.06 243 ALA A O 1
ATOM 1798 N N . GLY A 1 244 ? -8.260 -9.299 -10.227 1.00 96.69 244 GLY A N 1
ATOM 1799 C CA . GLY A 1 244 ? -7.050 -8.482 -10.222 1.00 96.69 244 GLY A CA 1
ATOM 1800 C C . GLY A 1 244 ? -5.801 -9.299 -10.554 1.00 96.69 244 GLY A C 1
ATOM 1801 O O . GLY A 1 244 ? -4.972 -8.834 -11.332 1.00 96.69 244 GLY A O 1
ATOM 1802 N N . ALA A 1 245 ? -5.699 -10.541 -10.065 1.00 97.25 245 ALA A N 1
ATOM 1803 C CA . ALA A 1 245 ? -4.626 -11.464 -10.438 1.00 97.25 245 ALA A CA 1
ATOM 1804 C C . ALA A 1 245 ? -4.621 -11.749 -11.945 1.00 97.25 245 ALA A C 1
ATOM 1806 O O . ALA A 1 245 ? -3.582 -11.670 -12.593 1.00 97.25 245 ALA A O 1
ATOM 1807 N N . ILE A 1 246 ? -5.787 -12.047 -12.521 1.00 97.44 246 ILE A N 1
ATOM 1808 C CA . ILE A 1 246 ? -5.907 -12.351 -13.952 1.00 97.44 246 ILE A CA 1
ATOM 1809 C C . ILE A 1 246 ? -5.570 -11.113 -14.792 1.00 97.44 246 ILE A C 1
ATOM 1811 O O . ILE A 1 246 ? -4.768 -11.201 -15.720 1.00 97.44 246 ILE A O 1
ATOM 1815 N N . GLY A 1 247 ? -6.132 -9.949 -14.454 1.00 96.56 247 GLY A N 1
ATOM 1816 C CA . GLY A 1 247 ? -5.837 -8.704 -15.163 1.00 96.56 247 GLY A CA 1
ATOM 1817 C C . GLY A 1 247 ? -4.368 -8.298 -15.054 1.00 96.56 247 GLY A C 1
ATOM 1818 O O . GLY A 1 247 ? -3.755 -7.921 -16.050 1.00 96.56 247 GLY A O 1
ATOM 1819 N N . GLY A 1 248 ? -3.776 -8.447 -13.868 1.00 95.81 248 GLY A N 1
ATOM 1820 C CA . GLY A 1 248 ? -2.359 -8.196 -13.636 1.00 95.81 248 GLY A CA 1
ATOM 1821 C C . GLY A 1 248 ? -1.466 -9.164 -14.412 1.00 95.81 248 GLY A C 1
ATOM 1822 O O . GLY A 1 248 ? -0.472 -8.738 -14.991 1.00 95.81 248 GLY A O 1
ATOM 1823 N N . ALA A 1 249 ? -1.839 -10.444 -14.512 1.00 96.00 249 ALA A N 1
ATOM 1824 C CA . ALA A 1 249 ? -1.118 -11.431 -15.316 1.00 96.00 249 ALA A CA 1
ATOM 1825 C C . ALA A 1 249 ? -1.093 -11.058 -16.805 1.00 96.00 249 ALA A C 1
ATOM 1827 O O . ALA A 1 249 ? -0.050 -11.154 -17.449 1.00 96.00 249 ALA A O 1
ATOM 1828 N N . ILE A 1 250 ? -2.226 -10.588 -17.339 1.00 95.94 250 ILE A N 1
ATOM 1829 C CA . ILE A 1 250 ? -2.338 -10.107 -18.723 1.00 95.94 250 ILE A CA 1
ATOM 1830 C C . ILE A 1 250 ? -1.408 -8.911 -18.949 1.00 95.94 250 ILE A C 1
ATOM 1832 O O . ILE A 1 250 ? -0.660 -8.890 -19.925 1.00 95.94 250 ILE A O 1
ATOM 1836 N N . MET A 1 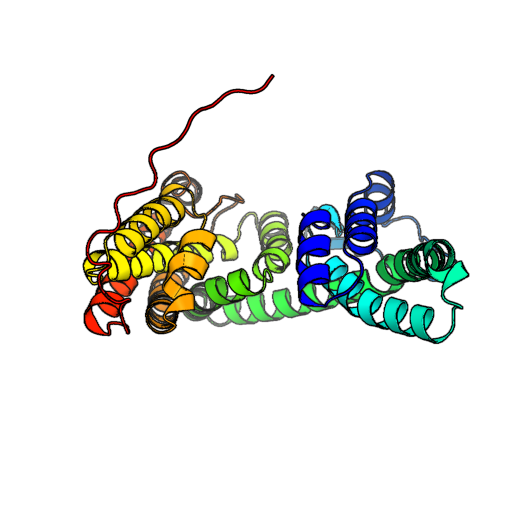251 ? -1.395 -7.944 -18.027 1.00 94.75 251 MET A N 1
ATOM 1837 C CA . MET A 1 251 ? -0.469 -6.808 -18.095 1.00 94.75 251 MET A CA 1
ATOM 1838 C C . MET A 1 251 ? 0.998 -7.252 -18.006 1.00 94.75 251 MET A C 1
ATOM 1840 O O . MET A 1 251 ? 1.851 -6.738 -18.727 1.00 94.75 251 MET A O 1
ATOM 1844 N N . GLY A 1 252 ? 1.297 -8.233 -17.155 1.00 91.88 252 GLY A N 1
ATOM 1845 C CA . GLY A 1 252 ? 2.624 -8.828 -17.041 1.00 91.88 252 GLY A CA 1
ATOM 1846 C C . GLY A 1 252 ? 3.083 -9.492 -18.339 1.00 91.88 252 GLY A C 1
ATOM 1847 O O . GLY A 1 252 ? 4.202 -9.260 -18.790 1.00 91.88 252 GLY A O 1
ATOM 1848 N N . ALA A 1 253 ? 2.199 -10.253 -18.990 1.00 92.44 253 ALA A N 1
ATOM 1849 C CA . ALA A 1 253 ? 2.464 -10.894 -20.280 1.00 92.44 253 ALA A CA 1
ATOM 1850 C C . ALA A 1 253 ? 2.713 -9.879 -21.408 1.00 92.44 253 ALA A C 1
ATOM 1852 O O . ALA A 1 253 ? 3.557 -10.103 -22.270 1.00 92.44 253 ALA A O 1
ATOM 1853 N N . GLY A 1 254 ? 1.999 -8.751 -21.378 1.00 89.50 254 GLY A N 1
ATOM 1854 C CA . GLY A 1 254 ? 2.176 -7.643 -22.316 1.00 89.50 254 GLY A CA 1
ATOM 1855 C C . GLY A 1 254 ? 3.389 -6.755 -22.044 1.00 89.50 254 GLY A C 1
ATOM 1856 O O . GLY A 1 254 ? 3.615 -5.805 -22.794 1.00 89.50 254 GLY A O 1
ATOM 1857 N N . GLY A 1 255 ? 4.138 -7.016 -20.965 1.00 88.31 255 GLY A N 1
ATOM 1858 C CA . GLY A 1 255 ? 5.288 -6.209 -20.564 1.00 88.31 255 GLY A CA 1
ATOM 1859 C C . GLY A 1 255 ? 4.919 -4.762 -20.240 1.00 88.31 255 GLY A C 1
ATOM 1860 O O . GLY A 1 255 ? 5.677 -3.854 -20.570 1.00 88.31 255 GLY A O 1
ATOM 1861 N N . VAL A 1 256 ? 3.745 -4.525 -19.649 1.00 89.25 256 VAL A N 1
ATOM 1862 C CA . VAL A 1 256 ? 3.230 -3.170 -19.419 1.00 89.25 256 VAL A CA 1
ATOM 1863 C C . VAL A 1 256 ? 4.011 -2.441 -18.334 1.00 89.25 256 VAL A C 1
ATOM 1865 O O . VAL A 1 256 ? 4.180 -2.963 -17.236 1.00 89.25 256 VAL A O 1
ATOM 1868 N N . TYR A 1 257 ? 4.428 -1.210 -18.622 1.00 87.94 257 TYR A N 1
ATOM 1869 C CA . TYR A 1 257 ? 5.150 -0.318 -17.715 1.00 87.94 257 TYR A CA 1
ATOM 1870 C C . TYR A 1 257 ? 4.711 1.137 -17.938 1.00 87.94 257 TYR A C 1
ATOM 1872 O O . TYR A 1 257 ? 4.085 1.453 -18.951 1.00 87.94 257 TYR A O 1
ATOM 1880 N N . GLY A 1 258 ? 5.065 2.023 -17.010 1.00 84.50 258 GLY A N 1
ATOM 1881 C CA . GLY A 1 258 ? 4.984 3.477 -17.174 1.00 84.50 258 GLY A CA 1
ATOM 1882 C C . GLY A 1 258 ? 6.227 4.176 -16.624 1.00 84.50 258 GLY A C 1
ATOM 1883 O O . GLY A 1 258 ? 7.085 3.521 -16.042 1.00 84.50 258 GLY A O 1
ATOM 1884 N N . ASP A 1 259 ? 6.323 5.493 -16.773 1.00 75.88 259 ASP A N 1
ATOM 1885 C CA . ASP A 1 259 ? 7.362 6.343 -16.161 1.00 75.88 259 ASP A CA 1
ATOM 1886 C C . ASP A 1 259 ? 6.796 7.295 -15.091 1.00 75.88 259 ASP A C 1
ATOM 1888 O O . ASP A 1 259 ? 7.537 7.913 -14.331 1.00 75.88 259 ASP A O 1
ATOM 1892 N N . ALA A 1 260 ? 5.470 7.403 -15.015 1.00 69.62 260 ALA A N 1
ATOM 1893 C CA . ALA A 1 260 ? 4.777 8.355 -14.170 1.00 69.62 260 ALA A CA 1
ATOM 1894 C C . ALA A 1 260 ? 4.070 7.679 -12.993 1.00 69.62 260 ALA A C 1
ATOM 1896 O O . ALA A 1 260 ? 3.590 6.543 -13.061 1.00 69.62 260 ALA A O 1
ATOM 1897 N N . PHE A 1 261 ? 3.958 8.439 -11.906 1.00 71.19 261 PHE A N 1
ATOM 1898 C CA . PHE A 1 261 ? 3.158 8.094 -10.740 1.00 71.19 261 PHE A CA 1
ATOM 1899 C C . PHE A 1 261 ? 1.756 8.660 -10.911 1.00 71.19 261 PHE A C 1
ATOM 1901 O O . PHE A 1 261 ? 1.470 9.786 -10.508 1.00 71.19 261 PHE A O 1
ATOM 1908 N N . ALA A 1 262 ? 0.876 7.870 -11.517 1.00 74.62 262 ALA A N 1
ATOM 1909 C CA . ALA A 1 262 ? -0.520 8.231 -11.683 1.00 74.62 262 ALA A CA 1
ATOM 1910 C C . ALA A 1 262 ? -1.412 7.307 -10.855 1.00 74.62 262 ALA A C 1
ATOM 1912 O O . ALA A 1 262 ? -1.179 6.100 -10.766 1.00 74.62 262 ALA A O 1
ATOM 1913 N N . ASN A 1 263 ? -2.449 7.872 -10.235 1.00 74.56 263 ASN A N 1
ATOM 1914 C CA . ASN A 1 263 ? -3.457 7.040 -9.593 1.00 74.56 263 ASN A CA 1
ATOM 1915 C C . ASN A 1 263 ? -4.167 6.225 -10.670 1.00 74.56 263 ASN A C 1
ATOM 1917 O O . ASN A 1 263 ? -4.520 6.806 -11.685 1.00 74.56 263 ASN A O 1
ATOM 1921 N N . ASN A 1 264 ? -4.378 4.922 -10.498 1.00 82.31 264 ASN A N 1
ATOM 1922 C CA . ASN A 1 264 ? -4.891 4.102 -11.596 1.00 82.31 264 ASN A CA 1
ATOM 1923 C C . ASN A 1 264 ? -6.410 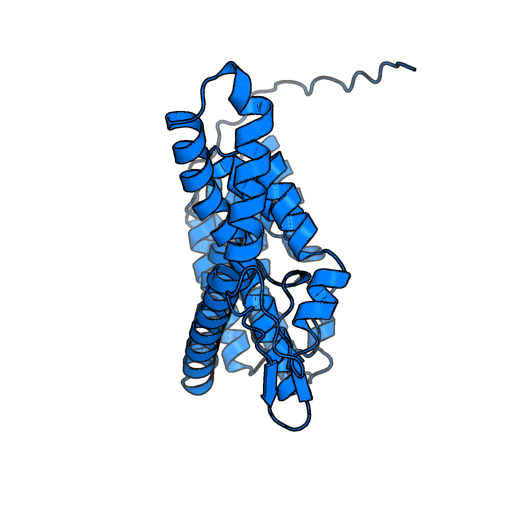4.228 -11.725 1.00 82.31 264 ASN A C 1
ATOM 1925 O O . ASN A 1 264 ? -7.145 3.534 -11.020 1.00 82.31 264 ASN A O 1
ATOM 1929 N N . GLY A 1 265 ? -6.849 5.102 -12.628 1.00 85.94 265 GLY A N 1
ATOM 1930 C CA . GLY A 1 265 ? -8.238 5.292 -13.028 1.00 85.94 265 GLY A CA 1
ATOM 1931 C C . GLY A 1 265 ? -8.324 5.663 -14.509 1.00 85.94 265 GLY A C 1
ATOM 1932 O O . GLY A 1 265 ? -7.316 5.839 -15.191 1.00 85.94 265 GLY A O 1
ATOM 1933 N N . VAL A 1 266 ? -9.538 5.793 -15.034 1.00 88.00 266 VAL A N 1
ATOM 1934 C CA . VAL A 1 266 ? -9.774 6.137 -16.445 1.00 88.00 266 VAL A CA 1
ATOM 1935 C C . VAL A 1 266 ? -9.176 7.500 -16.797 1.00 88.00 266 VAL A C 1
ATOM 1937 O O . VAL A 1 266 ? -8.663 7.671 -17.897 1.00 88.00 266 VAL A O 1
ATOM 1940 N N . LEU A 1 267 ? -9.175 8.458 -15.865 1.00 86.69 267 LEU A N 1
ATOM 1941 C CA . LEU A 1 267 ? -8.643 9.804 -16.112 1.00 86.69 267 LEU A CA 1
ATOM 1942 C C . LEU A 1 267 ? -7.127 9.833 -16.349 1.00 86.69 267 LEU A C 1
ATOM 1944 O O . LEU A 1 267 ? -6.608 10.779 -16.931 1.00 86.69 267 LEU A O 1
ATOM 1948 N N . THR A 1 268 ? -6.417 8.800 -15.910 1.00 84.25 268 THR A N 1
ATOM 1949 C CA . THR A 1 268 ? -4.955 8.713 -15.958 1.00 84.25 268 THR A CA 1
ATOM 1950 C C . THR A 1 268 ? -4.462 7.578 -16.845 1.00 84.25 268 THR A C 1
ATOM 1952 O O . THR A 1 268 ? -3.256 7.434 -17.024 1.00 84.25 268 THR A O 1
ATOM 1955 N N . ILE A 1 269 ? -5.360 6.790 -17.443 1.00 85.88 269 ILE A N 1
ATOM 1956 C CA . ILE A 1 269 ? -5.021 5.596 -18.228 1.00 85.88 269 ILE A CA 1
ATOM 1957 C C . ILE A 1 269 ? -4.030 5.890 -19.360 1.00 85.88 269 ILE A C 1
ATOM 1959 O O . ILE A 1 269 ? -3.134 5.096 -19.632 1.00 85.88 269 ILE A O 1
ATOM 1963 N N . PHE A 1 270 ? -4.141 7.074 -19.965 1.00 85.62 270 PHE A N 1
ATOM 1964 C CA . PHE A 1 270 ? -3.288 7.519 -21.065 1.00 85.62 270 PHE A CA 1
ATOM 1965 C C . PHE A 1 270 ? -1.828 7.754 -20.662 1.00 85.62 270 PHE A C 1
ATOM 1967 O O . PHE A 1 270 ? -0.969 7.773 -21.539 1.00 85.62 270 PHE A O 1
ATOM 1974 N N . THR A 1 271 ? -1.516 7.855 -19.365 1.00 83.12 271 THR A N 1
ATOM 1975 C CA . THR A 1 271 ? -0.118 7.910 -18.897 1.00 83.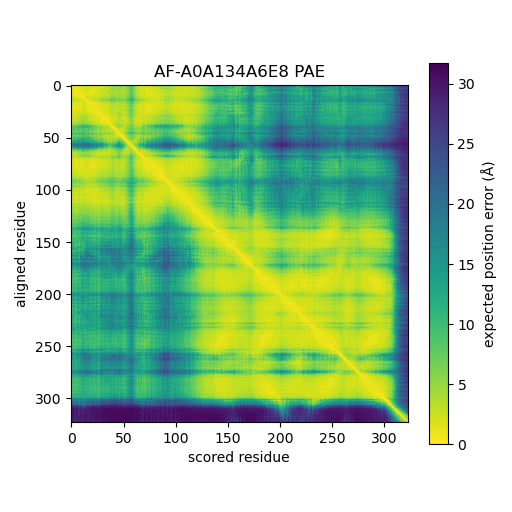12 271 THR A CA 1
ATOM 1976 C C . THR A 1 271 ? 0.668 6.661 -19.298 1.00 83.12 271 THR A C 1
ATOM 1978 O O . THR A 1 271 ? 1.857 6.749 -19.575 1.00 83.12 271 THR A O 1
ATOM 1981 N N . TYR A 1 272 ? -0.005 5.517 -19.450 1.00 83.56 272 TYR A N 1
ATOM 1982 C CA . TYR A 1 272 ? 0.611 4.268 -19.905 1.00 83.56 272 TYR A CA 1
ATOM 1983 C C . TYR A 1 272 ? 0.597 4.097 -21.437 1.00 83.56 272 TYR A C 1
ATOM 1985 O O . TYR A 1 272 ? 1.185 3.149 -21.952 1.00 83.56 272 TYR A O 1
ATOM 1993 N N . ALA A 1 273 ? -0.040 5.008 -22.186 1.00 83.62 273 ALA A N 1
ATOM 1994 C CA . ALA A 1 273 ? -0.080 4.971 -23.652 1.00 83.62 273 ALA A CA 1
ATOM 1995 C C . ALA A 1 273 ? 1.207 5.499 -24.305 1.00 83.62 273 ALA A C 1
ATOM 1997 O O . ALA A 1 273 ? 1.533 5.117 -25.430 1.00 83.62 273 ALA A O 1
ATOM 1998 N N . ALA A 1 274 ? 1.960 6.343 -23.592 1.00 77.19 274 ALA A N 1
ATOM 1999 C CA . ALA A 1 274 ? 3.201 6.956 -24.073 1.00 77.19 274 ALA A CA 1
ATOM 2000 C C . ALA A 1 274 ? 4.303 5.932 -24.423 1.00 77.19 274 ALA A C 1
ATOM 2002 O O . ALA A 1 274 ? 5.260 6.251 -25.122 1.00 77.19 274 ALA A O 1
ATOM 2003 N N . PHE A 1 275 ? 4.142 4.685 -23.979 1.00 73.19 275 PHE A N 1
ATOM 2004 C CA . PHE A 1 275 ? 5.146 3.624 -24.028 1.00 73.19 275 PHE A CA 1
ATOM 2005 C C . PHE A 1 275 ? 4.933 2.588 -25.133 1.00 73.19 275 PHE A C 1
ATOM 2007 O O . PHE A 1 275 ? 5.612 1.561 -25.180 1.00 73.19 275 PHE A O 1
ATOM 2014 N N . GLY A 1 276 ? 4.003 2.873 -26.041 1.00 81.88 276 GLY A N 1
ATOM 2015 C CA . GLY A 1 276 ? 3.706 2.047 -27.201 1.00 81.88 276 GLY A CA 1
ATOM 2016 C C . GLY A 1 276 ? 2.301 1.462 -27.155 1.00 81.88 276 GLY A C 1
ATOM 2017 O O . GLY A 1 276 ? 1.730 1.193 -26.098 1.00 81.88 276 GLY A O 1
ATOM 2018 N N . MET A 1 277 ? 1.747 1.230 -28.344 1.00 84.19 277 MET A N 1
ATOM 2019 C CA . MET A 1 277 ? 0.365 0.777 -28.480 1.00 84.19 277 MET A CA 1
ATOM 2020 C C . MET A 1 277 ? 0.171 -0.657 -27.978 1.00 84.19 277 MET A C 1
ATOM 2022 O O . MET A 1 277 ? -0.856 -0.959 -27.382 1.00 84.19 277 MET A O 1
ATOM 2026 N N . THR A 1 278 ? 1.160 -1.538 -28.163 1.00 87.06 278 THR A N 1
ATOM 2027 C CA . THR A 1 278 ? 1.052 -2.939 -27.730 1.00 87.06 278 THR A CA 1
ATOM 2028 C C . THR A 1 278 ? 0.962 -3.063 -26.203 1.00 87.06 278 THR A C 1
ATOM 2030 O O . THR A 1 278 ? -0.041 -3.607 -25.739 1.00 87.06 278 THR A O 1
ATOM 2033 N N . PRO A 1 279 ? 1.897 -2.513 -25.393 1.00 88.19 279 PRO A N 1
ATOM 2034 C CA . PRO A 1 279 ? 1.753 -2.526 -23.933 1.00 88.19 279 PRO A CA 1
ATOM 2035 C C . PRO A 1 279 ? 0.471 -1.826 -23.468 1.00 88.19 279 PRO A C 1
ATOM 2037 O O . PRO A 1 279 ? -0.220 -2.309 -22.574 1.00 88.19 279 PRO A O 1
ATOM 2040 N N . PHE A 1 280 ? 0.087 -0.728 -24.120 1.00 90.62 280 PHE A N 1
ATOM 2041 C CA . PHE A 1 280 ? -1.140 -0.023 -23.770 1.00 90.62 280 PHE A CA 1
ATOM 2042 C C . PHE A 1 280 ? -2.401 -0.873 -23.985 1.00 90.62 280 PHE A C 1
ATOM 2044 O O . PHE A 1 280 ? -3.273 -0.908 -23.120 1.00 90.62 280 PHE A O 1
ATOM 2051 N N . VAL A 1 281 ? -2.490 -1.632 -25.081 1.00 92.62 281 VAL A N 1
ATOM 2052 C CA . VAL A 1 281 ? -3.610 -2.560 -25.311 1.00 92.62 281 VAL A CA 1
ATOM 2053 C C . VAL A 1 281 ? -3.654 -3.643 -24.232 1.00 92.62 281 VAL A C 1
ATOM 2055 O O . VAL A 1 281 ? -4.727 -3.911 -23.695 1.00 92.62 281 VAL A O 1
ATOM 2058 N N . PHE A 1 282 ? -2.513 -4.219 -23.846 1.00 93.56 282 PHE A N 1
ATOM 2059 C CA . PHE A 1 282 ? -2.468 -5.181 -22.738 1.00 93.56 282 PHE A CA 1
ATOM 2060 C C . PHE A 1 282 ? -2.883 -4.556 -21.397 1.00 93.56 282 PHE A C 1
ATOM 2062 O O . PHE A 1 282 ? -3.545 -5.226 -20.604 1.00 93.56 282 PHE A O 1
ATOM 2069 N N . TYR A 1 283 ? -2.577 -3.274 -21.160 1.00 93.38 283 TYR A N 1
ATOM 2070 C CA . TYR A 1 283 ? -3.091 -2.532 -20.004 1.00 93.38 283 TYR A CA 1
ATOM 2071 C C . TYR A 1 283 ? -4.618 -2.433 -20.037 1.00 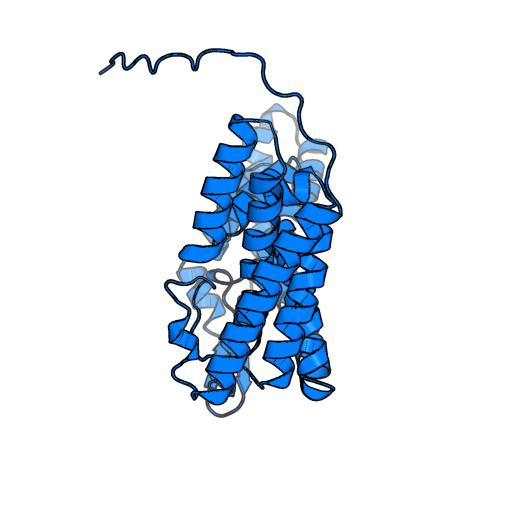93.38 283 TYR A C 1
ATOM 2073 O O . TYR A 1 283 ? -5.287 -2.806 -19.074 1.00 93.38 283 TYR A O 1
ATOM 2081 N N . LEU A 1 284 ? -5.184 -1.980 -21.161 1.00 94.06 284 LEU A N 1
ATOM 2082 C CA . LEU A 1 284 ? -6.631 -1.833 -21.326 1.00 94.06 284 LEU A CA 1
ATOM 2083 C C . LEU A 1 284 ? -7.359 -3.167 -21.151 1.00 94.06 284 LEU A C 1
ATOM 2085 O O . LEU A 1 284 ? -8.346 -3.239 -20.420 1.00 94.06 284 LEU A O 1
ATOM 2089 N N . VAL A 1 285 ? -6.852 -4.230 -21.780 1.00 95.38 285 VAL A N 1
ATOM 2090 C CA . VAL A 1 285 ? -7.418 -5.578 -21.667 1.00 95.38 285 VAL A CA 1
ATOM 2091 C C . VAL A 1 285 ? -7.296 -6.089 -20.233 1.00 95.38 285 VAL A C 1
ATOM 2093 O O . VAL A 1 285 ? -8.271 -6.610 -19.701 1.00 95.38 285 VAL A O 1
ATOM 2096 N N . GLY A 1 286 ? -6.152 -5.892 -19.572 1.00 95.94 286 GLY A N 1
ATOM 2097 C CA . GLY A 1 286 ? -5.967 -6.267 -18.170 1.00 95.94 286 GLY A CA 1
ATOM 2098 C C . GLY A 1 286 ? -6.960 -5.568 -17.237 1.00 95.94 286 GLY A C 1
ATOM 2099 O O . GLY A 1 286 ? -7.607 -6.230 -16.425 1.00 95.94 286 GLY A O 1
ATOM 2100 N N . CYS A 1 287 ? -7.147 -4.252 -17.390 1.00 95.19 287 CYS A N 1
ATOM 2101 C CA . CYS A 1 287 ? -8.130 -3.475 -16.629 1.00 95.19 287 CYS A CA 1
ATOM 2102 C C . CYS A 1 287 ? -9.563 -3.944 -16.902 1.00 95.19 287 CYS A C 1
ATOM 2104 O O . CYS A 1 287 ? -10.344 -4.118 -15.966 1.00 95.19 287 CYS A O 1
ATOM 2106 N N . LEU A 1 288 ? -9.908 -4.176 -18.171 1.00 96.31 288 LEU A N 1
ATOM 2107 C CA . LEU A 1 288 ? -11.241 -4.614 -18.574 1.00 96.31 288 LEU A CA 1
ATOM 2108 C C . LEU A 1 288 ? -11.562 -6.009 -18.027 1.00 96.31 288 LEU A C 1
ATOM 2110 O O . LEU A 1 288 ? -12.631 -6.210 -17.455 1.00 96.31 288 LEU A O 1
ATOM 2114 N N . VAL A 1 289 ? -10.630 -6.958 -18.150 1.00 97.12 289 VAL A N 1
ATOM 2115 C CA . VAL A 1 289 ? -10.785 -8.323 -17.627 1.00 97.12 289 VAL A CA 1
ATOM 2116 C C . VAL A 1 289 ? -10.888 -8.311 -16.106 1.00 97.12 289 VAL A C 1
ATOM 2118 O O . VAL A 1 289 ? -11.752 -8.990 -15.554 1.00 97.12 289 VAL A O 1
ATOM 2121 N N . ALA A 1 290 ? -10.075 -7.505 -15.421 1.00 97.19 290 ALA A N 1
ATOM 2122 C CA . ALA A 1 290 ? -10.158 -7.351 -13.975 1.00 97.19 290 ALA A CA 1
ATOM 2123 C C . ALA A 1 290 ? -11.511 -6.770 -13.530 1.00 97.19 290 ALA A C 1
ATOM 2125 O O . ALA A 1 290 ? -12.151 -7.306 -12.626 1.00 97.19 290 ALA A O 1
ATOM 2126 N N . PHE A 1 291 ? -11.981 -5.710 -14.190 1.00 97.31 291 PHE A N 1
ATOM 2127 C CA . PHE A 1 291 ? -13.251 -5.057 -13.876 1.00 97.31 291 PHE A CA 1
ATOM 2128 C C . PHE A 1 291 ? -14.454 -5.969 -14.143 1.00 97.31 291 PHE A C 1
ATOM 2130 O O . PHE A 1 291 ? -15.259 -6.236 -13.247 1.00 97.31 291 PHE A O 1
ATOM 2137 N N . VAL A 1 292 ? -14.573 -6.482 -15.370 1.00 97.12 292 VAL A N 1
ATOM 2138 C CA . VAL A 1 292 ? -15.700 -7.327 -15.782 1.00 97.12 292 VAL A CA 1
ATOM 2139 C C . VAL A 1 292 ? -15.662 -8.656 -15.034 1.00 97.12 292 VAL A C 1
ATOM 2141 O O . VAL A 1 292 ? -16.690 -9.098 -14.525 1.00 97.12 292 VAL A O 1
ATOM 2144 N N . GLY A 1 293 ? -14.479 -9.257 -14.895 1.00 96.31 293 GLY A N 1
ATOM 2145 C CA . GLY A 1 293 ? -14.284 -10.493 -14.145 1.00 96.31 293 GLY A CA 1
ATOM 2146 C C . GLY A 1 293 ? -14.714 -10.353 -12.688 1.00 96.31 293 GLY A C 1
ATOM 2147 O O . GLY A 1 293 ? -15.478 -11.183 -12.199 1.00 96.31 293 GLY A O 1
ATOM 2148 N N . ALA A 1 294 ? -14.311 -9.274 -12.009 1.00 96.25 294 ALA A N 1
ATOM 2149 C CA . ALA A 1 294 ? -14.720 -9.017 -10.630 1.00 96.25 294 ALA A CA 1
ATOM 2150 C C . ALA A 1 294 ? -16.229 -8.764 -10.509 1.00 96.25 294 ALA A C 1
ATOM 2152 O O . ALA A 1 294 ? -16.860 -9.278 -9.583 1.00 96.25 294 ALA A O 1
ATOM 2153 N N . CYS A 1 295 ? -16.820 -8.017 -11.448 1.00 96.56 295 CYS A N 1
ATOM 2154 C CA . CYS A 1 295 ? -18.256 -7.736 -11.478 1.00 96.56 295 CYS A CA 1
ATOM 2155 C C . CYS A 1 295 ? -19.081 -9.014 -11.647 1.00 96.56 295 CYS A C 1
ATOM 2157 O O . CYS A 1 295 ? -19.970 -9.289 -10.839 1.00 96.56 295 CYS A O 1
ATOM 2159 N N . VAL A 1 296 ? -18.760 -9.823 -12.660 1.00 96.12 296 VAL A N 1
ATOM 2160 C CA . VAL A 1 296 ? -19.462 -11.079 -12.950 1.00 96.12 296 VAL A CA 1
ATOM 2161 C C . VAL A 1 296 ? -19.261 -12.082 -11.819 1.00 96.12 296 VAL A C 1
ATOM 2163 O O . VAL A 1 296 ? -20.240 -12.640 -11.328 1.00 96.12 296 VAL A O 1
ATOM 2166 N N . ALA A 1 297 ? -18.027 -12.277 -11.346 1.00 94.06 297 ALA A N 1
ATOM 2167 C CA . ALA A 1 297 ? -17.749 -13.201 -10.249 1.00 94.06 297 ALA A CA 1
ATOM 2168 C C . ALA A 1 297 ? -18.507 -12.804 -8.975 1.00 94.06 297 ALA A C 1
ATOM 2170 O O . ALA A 1 297 ? -19.144 -13.650 -8.350 1.00 94.06 297 ALA A O 1
ATOM 2171 N N . THR A 1 298 ? -18.519 -11.515 -8.630 1.00 94.00 298 THR A N 1
ATOM 2172 C CA . THR A 1 298 ? -19.261 -11.015 -7.464 1.00 94.00 298 THR A CA 1
ATOM 2173 C C . THR A 1 298 ? -20.769 -11.206 -7.630 1.00 94.00 298 THR A C 1
ATOM 2175 O O . THR A 1 298 ? -21.449 -11.636 -6.694 1.00 94.00 298 THR A O 1
ATOM 2178 N N . TYR A 1 299 ? -21.300 -10.938 -8.826 1.00 92.19 299 TYR A N 1
ATOM 2179 C CA . TYR A 1 299 ? -22.717 -11.124 -9.123 1.00 92.19 299 TYR A CA 1
ATOM 2180 C C . TYR A 1 299 ? -23.137 -12.600 -9.053 1.00 92.19 299 TYR A C 1
ATOM 2182 O O . TYR A 1 299 ? -24.188 -12.915 -8.496 1.00 92.19 299 TYR A O 1
ATOM 2190 N N . VAL A 1 300 ? -22.315 -13.527 -9.548 1.00 92.44 300 VAL A N 1
ATOM 2191 C CA . VAL A 1 300 ? -22.616 -14.967 -9.521 1.00 92.44 300 VAL A CA 1
ATOM 2192 C C . VAL A 1 300 ? -22.466 -15.531 -8.107 1.00 92.44 300 VAL A C 1
ATOM 2194 O O . VAL A 1 300 ? -23.434 -16.056 -7.558 1.00 92.44 300 VAL A O 1
ATOM 2197 N N . VAL A 1 301 ? -21.301 -15.353 -7.472 1.00 90.75 301 VAL A N 1
ATOM 2198 C CA . VAL A 1 301 ? -21.002 -15.883 -6.125 1.00 90.75 301 VAL A CA 1
ATOM 2199 C C . VAL A 1 301 ? -21.969 -15.327 -5.080 1.00 90.75 301 VAL A C 1
ATOM 2201 O O . VAL A 1 301 ? -22.424 -16.041 -4.185 1.00 90.75 301 VAL A O 1
ATOM 2204 N N . GLY A 1 302 ? -22.325 -14.049 -5.209 1.00 78.94 302 GLY A N 1
ATOM 2205 C CA . GLY A 1 302 ? -23.189 -13.367 -4.261 1.00 78.94 302 GLY A CA 1
ATOM 2206 C C . GLY A 1 302 ? -22.616 -13.185 -2.872 1.00 78.94 302 GLY A C 1
ATOM 2207 O O . GLY A 1 302 ? -21.537 -13.660 -2.528 1.00 78.94 302 GLY A O 1
ATOM 2208 N N . PHE A 1 303 ? -23.385 -12.476 -2.060 1.00 85.62 303 PHE A N 1
ATOM 2209 C CA . PHE A 1 303 ? -23.068 -12.160 -0.680 1.00 85.62 303 PHE A CA 1
ATOM 2210 C C . PHE A 1 303 ? -24.355 -12.115 0.142 1.00 85.62 303 PHE A C 1
ATOM 2212 O O . PHE A 1 303 ? -25.455 -12.058 -0.413 1.00 85.62 303 PHE A O 1
ATOM 2219 N N . GLU A 1 304 ? -24.197 -12.174 1.460 1.00 80.88 304 GLU A N 1
ATOM 2220 C CA . GLU A 1 304 ? -25.283 -11.951 2.410 1.00 80.88 304 GLU A CA 1
ATOM 2221 C C . GLU A 1 304 ? -25.647 -10.469 2.381 1.00 80.88 304 GLU A C 1
ATOM 2223 O O . GLU A 1 304 ? -24.939 -9.625 2.933 1.00 80.88 304 GLU A O 1
ATOM 2228 N N . ASP A 1 305 ? -26.704 -10.156 1.637 1.00 76.69 305 ASP A N 1
ATOM 2229 C CA . ASP A 1 305 ? -27.179 -8.791 1.464 1.00 76.69 305 ASP A CA 1
ATOM 2230 C C . ASP A 1 305 ? -27.802 -8.255 2.758 1.00 76.69 305 ASP A C 1
ATOM 2232 O O . ASP A 1 305 ? -28.301 -9.008 3.601 1.00 76.69 305 ASP A O 1
ATOM 2236 N N . LEU A 1 306 ? -27.783 -6.933 2.911 1.00 77.94 306 LEU A N 1
ATOM 2237 C CA . LEU A 1 306 ? -28.468 -6.283 4.022 1.00 77.94 306 LEU A CA 1
ATOM 2238 C C . LEU A 1 306 ? -29.984 -6.418 3.835 1.00 77.94 306 LEU A C 1
ATOM 2240 O O . LEU A 1 306 ? -30.458 -6.384 2.694 1.00 77.94 306 LEU A O 1
ATOM 2244 N N . PRO A 1 307 ? -30.770 -6.504 4.926 1.00 73.75 307 PRO A N 1
ATOM 2245 C CA . PRO A 1 307 ? -32.220 -6.433 4.823 1.00 73.75 307 PRO A CA 1
ATOM 2246 C C . PRO A 1 307 ? -32.601 -5.187 4.022 1.00 73.75 307 PRO A C 1
ATOM 2248 O O . PRO A 1 307 ? -32.039 -4.107 4.242 1.00 73.75 307 PRO A O 1
ATOM 2251 N N . ALA A 1 308 ? -33.523 -5.326 3.071 1.00 64.50 308 ALA A N 1
ATOM 2252 C CA . ALA A 1 308 ? -34.051 -4.168 2.368 1.00 64.50 308 ALA A CA 1
ATOM 2253 C C . ALA A 1 308 ? -34.682 -3.240 3.415 1.00 64.50 308 ALA A C 1
ATOM 2255 O O . ALA A 1 308 ? -35.601 -3.644 4.128 1.00 64.50 308 ALA A O 1
ATOM 2256 N N . THR A 1 309 ? -34.156 -2.022 3.558 1.00 54.81 309 THR A N 1
ATOM 2257 C CA . THR A 1 309 ? -34.738 -1.015 4.448 1.00 54.81 309 THR A CA 1
ATOM 2258 C C . THR A 1 309 ? -36.150 -0.719 3.959 1.00 54.81 309 THR A C 1
ATOM 2260 O O . THR A 1 309 ? -36.326 -0.077 2.922 1.00 54.81 309 THR A O 1
ATOM 2263 N N . VAL A 1 310 ? -37.157 -1.213 4.680 1.00 45.69 310 VAL A N 1
ATOM 2264 C CA . VAL A 1 310 ? -38.548 -0.810 4.482 1.00 45.69 310 VAL A CA 1
ATOM 2265 C C . VAL A 1 310 ? -38.624 0.658 4.884 1.00 45.69 310 VAL A C 1
ATOM 2267 O O . VAL A 1 310 ? -38.553 0.973 6.063 1.00 45.69 310 VAL A O 1
ATOM 2270 N N . GLY A 1 311 ? -38.671 1.527 3.873 1.00 49.41 311 GLY A N 1
ATOM 2271 C CA . GLY A 1 311 ? -38.970 2.957 3.932 1.00 49.41 311 GLY A CA 1
ATOM 2272 C C . GLY A 1 311 ? -38.764 3.658 5.274 1.00 49.41 311 GLY A C 1
ATOM 2273 O O . GLY A 1 311 ? -39.739 3.937 5.963 1.00 49.41 311 GLY A O 1
ATOM 2274 N N . GLU A 1 312 ? -37.537 4.067 5.580 1.00 35.91 312 GLU A N 1
ATOM 2275 C CA . GLU A 1 312 ? -37.337 5.202 6.478 1.00 35.91 312 GLU A CA 1
ATOM 2276 C C . GLU A 1 312 ? -36.947 6.394 5.608 1.00 35.91 312 GLU A C 1
ATOM 2278 O O . GLU A 1 312 ? -35.883 6.420 4.984 1.00 35.91 312 GLU A O 1
ATOM 2283 N N . LYS A 1 313 ? -37.892 7.333 5.468 1.00 34.56 313 LYS A N 1
ATOM 2284 C CA . LYS A 1 313 ? -37.673 8.618 4.803 1.00 34.56 313 LYS A CA 1
ATOM 2285 C C . LYS A 1 313 ? -36.383 9.217 5.352 1.00 34.56 313 LYS A C 1
ATOM 2287 O O . LYS A 1 313 ? -36.236 9.344 6.564 1.00 34.56 313 LYS A O 1
ATOM 2292 N N . ALA A 1 314 ? -35.488 9.605 4.446 1.00 32.31 314 ALA A N 1
ATOM 2293 C CA . ALA A 1 314 ? -34.334 10.426 4.772 1.00 32.31 314 ALA A CA 1
ATOM 2294 C C . ALA A 1 314 ? -34.766 11.556 5.726 1.00 32.31 314 ALA A C 1
ATOM 2296 O O . ALA A 1 314 ? -35.764 12.228 5.426 1.00 32.31 314 ALA A O 1
ATOM 2297 N N . PRO A 1 315 ? -34.065 11.792 6.850 1.00 32.75 315 PRO A N 1
ATOM 2298 C CA . PRO A 1 315 ? -34.277 13.013 7.601 1.00 32.75 315 PRO A CA 1
ATOM 2299 C C . PRO A 1 315 ? -33.971 14.156 6.639 1.00 32.75 315 PRO A C 1
ATOM 2301 O O . PRO A 1 315 ? -32.873 14.237 6.082 1.00 32.75 315 PRO A O 1
ATOM 2304 N N . ALA A 1 316 ? -34.983 14.979 6.375 1.00 34.41 316 ALA A N 1
ATOM 2305 C CA . ALA A 1 316 ? -34.838 16.185 5.587 1.00 34.41 316 ALA A CA 1
ATOM 2306 C C . ALA A 1 316 ? -33.655 16.981 6.143 1.00 34.41 316 ALA A C 1
ATOM 2308 O O . ALA A 1 316 ? -33.554 17.180 7.354 1.00 34.41 316 ALA A O 1
ATOM 2309 N N . ALA A 1 317 ? -32.762 17.409 5.253 1.00 40.72 317 ALA A N 1
ATOM 2310 C CA . ALA A 1 317 ? -31.703 18.342 5.578 1.00 40.72 317 ALA A CA 1
ATOM 2311 C C . ALA A 1 317 ? -32.325 19.582 6.241 1.00 40.72 317 ALA A C 1
ATOM 2313 O O . ALA A 1 317 ? -32.880 20.445 5.562 1.00 40.72 317 ALA A O 1
ATOM 2314 N N . SER A 1 318 ? -32.256 19.668 7.571 1.00 31.94 318 SER A N 1
ATOM 2315 C CA . SER A 1 318 ? -32.530 20.905 8.287 1.00 31.94 318 SER A CA 1
ATOM 2316 C C . SER A 1 318 ? -31.296 21.784 8.140 1.00 31.94 318 SER A C 1
ATOM 2318 O O . SER A 1 318 ? -30.383 21.775 8.966 1.00 31.94 318 SER A O 1
ATOM 2320 N N . VAL A 1 319 ? -31.261 22.530 7.041 1.00 43.44 319 VAL A N 1
ATOM 2321 C CA . VAL A 1 319 ? -30.488 23.763 6.968 1.00 43.44 319 VAL A CA 1
ATOM 2322 C C . VAL A 1 319 ? -31.132 24.729 7.965 1.00 43.44 319 VAL A C 1
ATOM 2324 O O . VAL A 1 319 ? -32.148 25.353 7.677 1.00 43.44 319 VAL A O 1
ATOM 2327 N N . ALA A 1 320 ? -30.568 24.797 9.164 1.00 31.00 320 ALA A N 1
ATOM 2328 C CA . ALA A 1 320 ? -30.763 25.872 10.129 1.00 31.00 320 ALA A CA 1
ATOM 2329 C C . ALA A 1 320 ? -29.369 26.139 10.715 1.00 31.00 320 ALA A C 1
ATOM 2331 O O . ALA A 1 320 ? -28.813 25.301 11.412 1.00 31.00 320 ALA A O 1
ATOM 2332 N N . ALA A 1 321 ? -28.641 27.102 10.153 1.00 33.12 321 ALA A N 1
ATOM 2333 C CA . ALA A 1 321 ? -28.623 28.484 10.628 1.00 33.12 321 ALA A CA 1
ATOM 2334 C C . ALA A 1 321 ? -27.984 28.604 12.020 1.00 33.12 321 ALA A C 1
ATOM 2336 O O . ALA A 1 321 ? -28.643 28.330 13.016 1.00 33.12 321 ALA A O 1
ATOM 2337 N N . GLN A 1 322 ? -26.718 29.033 12.036 1.00 33.16 322 GLN A N 1
ATOM 2338 C CA . GLN A 1 322 ? -26.011 29.824 13.062 1.00 33.16 322 GLN A CA 1
ATOM 2339 C C . GLN A 1 322 ? -24.581 30.014 12.512 1.00 33.16 322 GLN A C 1
ATOM 2341 O O . GLN A 1 322 ? -23.916 29.027 12.208 1.00 33.16 322 GLN A O 1
ATOM 2346 N N . ALA A 1 323 ? -24.223 31.195 11.995 1.00 35.16 323 ALA A N 1
ATOM 2347 C CA . ALA A 1 323 ? -23.858 32.407 12.744 1.00 35.16 323 ALA A CA 1
ATOM 2348 C C . ALA A 1 323 ? -22.642 32.158 13.641 1.00 35.16 323 ALA A C 1
ATOM 2350 O O . ALA A 1 323 ? -22.789 31.383 14.609 1.00 35.16 323 ALA A O 1
#

pLDDT: mean 83.59, std 14.43, range [31.0, 97.44]

Sequence (323 aa):
MPVFLGYTAAKALKCNEIIAMVLGGFLCYPQVDALIQDTSTATVIFGLPVVKAAWTIGESTKVFSYTESVIPILLAVLVLMYVERFLKKYVPEILQIIVVPGVSLIVMLPLTLCLLGPVGIVIGNVIQVVYYALMNFNALLGGAVVGSLWGVLVIFGAHRALLPVGLNDVAVSGRQNLLAFAGAANFAQGGAALGVMLKTKNEQLKGVSASAVISAVLVGITEPAIYGCNLRFKRPMVCAIVAGAIGGAIMGAGGVYGDAFANNGVLTIFTYAAFGMTPFVFYLVGCLVAFVGACVATYVVGFEDLPATVGEKAPAASVAAQA

Foldseek 3Di:
DQLVLLQVLCVVLVHDNVLLSVLSVLLVDVVVQVVLQPPVDFDDDPNFTQDKDWDDAPNDIDTDGSNLAHQLSSVLSVVLSVLLVVCVVPPPPVCCVPCSSVVSCVVSNNCSRRPSVVVLVVVLVVVLVVLVVQLVVALLQSLLVLLQCVLVCVVVVNNSSNVVSQLVCCRNVVKGCNQLSVLLLLLLLLLLLLLQLVQAPAPVSVVLSVVQNCCSAAQVDNVSSCVSPCVVFVQLSNQLSNQSSNLRSLLSVLVFIANDDGRNHPNCLCRSCVPDDSSSVSSVVSSVSSNNSSNVSCNVVDGDHDPHPPDDPDPPPPPDDDD